Protein AF-A0A953LJI2-F1 (afdb_monomer_lite)

Secondary structure (DSSP, 8-state):
---GGGGGGS-HHHHHHHHHHHHHTHHHHTGGG--EEESSTTTT---TT--EEEEEE-S-HHHHHHHHHHHHTTSTT-EEEEEEETTEEEEEEEEEETTEEEEEEEESS-TTTSHHHHHHHHHHHHHHHH-HHHHHHHHHHHHTT--HHHHHHHHTT--S-HHHHHHHHHTS-HHHHHHHHHHHHHHHHH-HHHHHHTT-S--EEEE-SSEEEEE-SS-SSTT-EEEEESS--SSGGG--HHHHHHHHHHHHHHHHHHHHHH----EEEE---SGGGT--SSS--EEEEE--TT-----SSSS-PPPPPPHHHHHHHHHHHHTT-

Organism: Symbiobacterium thermophilum (NCBI:txid2734)

Structure (mmCIF, N/CA/C/O backbone):
data_AF-A0A953LJI2-F1
#
_entry.id   AF-A0A953LJI2-F1
#
loop_
_atom_site.group_PDB
_atom_site.id
_atom_site.type_symbol
_atom_site.label_atom_id
_atom_site.label_alt_id
_atom_site.label_comp_id
_atom_site.label_asym_id
_atom_site.label_entity_id
_atom_site.label_seq_id
_atom_site.pdbx_PDB_ins_code
_atom_site.Cartn_x
_atom_site.Cartn_y
_atom_site.Cartn_z
_atom_site.occupancy
_atom_site.B_iso_or_equiv
_atom_site.auth_seq_id
_atom_site.auth_comp_id
_atom_site.auth_asym_id
_atom_site.auth_atom_id
_atom_site.pdbx_PDB_model_num
ATOM 1 N N . MET A 1 1 ? 23.017 -10.891 -10.518 1.00 53.75 1 MET A N 1
ATOM 2 C CA . MET A 1 1 ? 22.266 -9.698 -10.969 1.00 53.75 1 MET A CA 1
ATOM 3 C C . MET A 1 1 ? 21.029 -10.226 -11.667 1.00 53.75 1 MET A C 1
ATOM 5 O O . MET A 1 1 ? 21.202 -11.174 -12.414 1.00 53.75 1 MET A O 1
ATOM 9 N N . LEU A 1 2 ? 19.833 -9.711 -11.364 1.00 72.50 2 LEU A N 1
ATOM 10 C CA . LEU A 1 2 ? 18.576 -10.205 -11.945 1.00 72.50 2 LEU A CA 1
ATOM 11 C C . LEU A 1 2 ? 18.616 -9.996 -13.466 1.00 72.50 2 LEU A C 1
ATOM 13 O O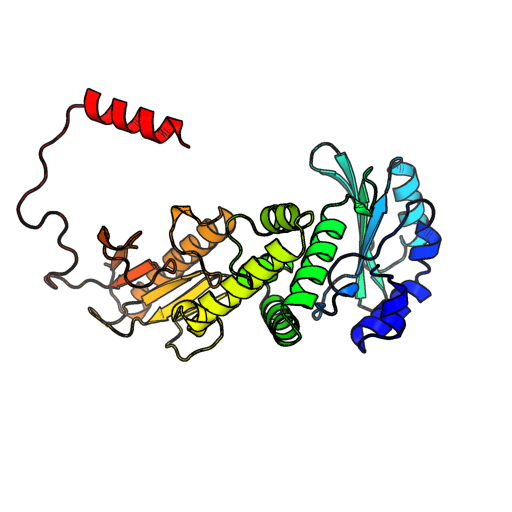 . LEU A 1 2 ? 18.545 -8.857 -13.925 1.00 72.50 2 LEU A O 1
ATOM 17 N N . ASN A 1 3 ? 18.818 -11.071 -14.228 1.00 84.06 3 ASN A N 1
ATOM 18 C CA . ASN A 1 3 ? 18.804 -11.043 -15.685 1.00 84.06 3 ASN A CA 1
ATOM 19 C C . ASN A 1 3 ? 17.427 -11.524 -16.153 1.00 84.06 3 ASN A C 1
ATOM 21 O O . ASN A 1 3 ? 16.916 -12.528 -15.664 1.00 84.06 3 ASN A O 1
ATOM 25 N N . TRP A 1 4 ? 16.816 -10.835 -17.118 1.00 92.94 4 TRP A N 1
ATOM 26 C CA . TRP A 1 4 ? 15.536 -11.266 -17.688 1.00 92.94 4 TRP A CA 1
ATOM 27 C C . TRP A 1 4 ? 15.634 -12.661 -18.333 1.00 92.94 4 TRP A C 1
ATOM 29 O O . TRP A 1 4 ? 14.631 -13.364 -18.435 1.00 92.94 4 TRP A O 1
ATOM 39 N N . GLU A 1 5 ? 16.835 -13.095 -18.728 1.00 93.94 5 GLU A N 1
ATOM 40 C CA . GLU A 1 5 ? 17.067 -14.454 -19.216 1.00 93.94 5 GLU A CA 1
ATOM 41 C C . GLU A 1 5 ? 16.858 -15.525 -18.142 1.00 93.94 5 GLU A C 1
ATOM 43 O O . GLU A 1 5 ? 16.484 -16.644 -18.491 1.00 93.94 5 GLU A O 1
ATOM 48 N N . ASP A 1 6 ? 17.020 -15.200 -16.854 1.00 93.31 6 ASP A N 1
ATOM 49 C CA . ASP A 1 6 ? 16.838 -16.149 -15.747 1.00 93.31 6 ASP A CA 1
ATOM 50 C C . ASP A 1 6 ? 15.392 -16.679 -15.695 1.00 93.31 6 ASP A C 1
ATOM 52 O O . ASP A 1 6 ? 15.147 -17.819 -15.285 1.00 93.31 6 ASP A O 1
ATOM 56 N N . LEU A 1 7 ? 14.426 -15.907 -16.213 1.00 95.31 7 LEU A N 1
ATOM 57 C CA . LEU A 1 7 ? 13.013 -16.289 -16.294 1.00 95.31 7 LEU A CA 1
ATOM 58 C C . LEU A 1 7 ? 12.792 -17.583 -17.093 1.00 95.31 7 LEU A C 1
ATOM 60 O O . LEU A 1 7 ? 11.823 -18.300 -16.832 1.00 95.31 7 LEU A O 1
ATOM 64 N N . ARG A 1 8 ? 13.694 -17.942 -18.020 1.00 96.00 8 ARG A N 1
ATOM 65 C CA . ARG A 1 8 ? 13.611 -19.196 -18.796 1.00 96.00 8 ARG A CA 1
ATOM 66 C C . ARG A 1 8 ? 13.674 -20.452 -17.916 1.00 96.00 8 ARG A C 1
ATOM 68 O O . ARG A 1 8 ? 13.221 -21.518 -18.332 1.00 96.00 8 ARG A O 1
ATOM 75 N N . HIS A 1 9 ? 14.253 -20.329 -16.722 1.00 94.75 9 HIS A N 1
ATOM 76 C CA . HIS A 1 9 ? 14.409 -21.403 -15.742 1.00 94.75 9 HIS A CA 1
ATOM 77 C C . HIS A 1 9 ? 13.455 -21.253 -14.546 1.00 94.75 9 HIS A C 1
ATOM 79 O O . HIS A 1 9 ? 13.450 -22.105 -13.662 1.00 94.75 9 HIS A O 1
ATOM 85 N N . GLY A 1 10 ? 12.644 -20.191 -14.531 1.00 92.88 10 GLY A N 1
ATOM 86 C CA . GLY A 1 10 ? 11.730 -19.856 -13.447 1.00 92.88 10 GLY A CA 1
ATOM 87 C C . GLY A 1 10 ? 10.414 -20.636 -13.462 1.00 92.88 10 GLY A C 1
ATOM 88 O O . GLY A 1 10 ? 10.283 -21.691 -14.091 1.00 92.88 10 GLY A O 1
ATOM 89 N N . THR A 1 11 ? 9.409 -20.099 -12.771 1.00 93.50 11 THR A N 1
ATOM 90 C CA . THR A 1 11 ? 8.040 -20.633 -12.717 1.00 93.50 11 THR A CA 1
ATOM 91 C C . THR A 1 11 ? 7.369 -20.659 -14.095 1.00 93.50 11 THR A C 1
ATOM 93 O O . THR A 1 11 ? 7.864 -20.093 -15.070 1.00 93.50 11 THR A O 1
ATOM 96 N N . ALA A 1 12 ? 6.217 -21.328 -14.217 1.00 94.50 12 ALA A N 1
ATOM 97 C CA . ALA A 1 12 ? 5.476 -21.362 -15.483 1.00 94.50 12 ALA A CA 1
ATOM 98 C C . ALA A 1 12 ? 5.131 -19.948 -15.993 1.00 94.50 12 ALA A C 1
ATOM 100 O O . ALA A 1 12 ? 5.245 -19.688 -17.189 1.00 94.50 12 ALA A O 1
ATOM 101 N N . ALA A 1 13 ? 4.785 -19.032 -15.082 1.00 93.00 13 ALA A N 1
ATOM 102 C CA . ALA A 1 13 ? 4.519 -17.638 -15.414 1.00 93.00 13 ALA A CA 1
ATOM 103 C C . ALA A 1 13 ? 5.784 -16.902 -15.882 1.00 93.00 13 ALA A C 1
ATOM 105 O O . ALA A 1 13 ? 5.742 -16.205 -16.892 1.00 93.00 13 ALA A O 1
ATOM 106 N N . GLN A 1 14 ? 6.924 -17.110 -15.214 1.00 95.69 14 GLN A N 1
ATOM 107 C CA . GLN A 1 14 ? 8.205 -16.535 -15.637 1.00 95.69 14 GLN A CA 1
ATOM 108 C C . GLN A 1 14 ? 8.637 -17.052 -17.016 1.00 95.69 14 GLN A C 1
ATOM 110 O O . GLN A 1 14 ? 9.019 -16.262 -17.874 1.00 95.69 14 GLN A O 1
ATOM 115 N N . ARG A 1 15 ? 8.495 -18.354 -17.294 1.00 96.44 15 ARG A N 1
ATOM 116 C CA . ARG A 1 15 ? 8.808 -18.909 -18.623 1.00 96.44 15 ARG A CA 1
ATOM 117 C C . ARG A 1 15 ? 7.888 -18.366 -19.718 1.00 96.44 15 ARG A C 1
ATOM 119 O O . ARG A 1 15 ? 8.349 -18.140 -20.834 1.00 96.44 15 ARG A O 1
ATOM 126 N N . ALA A 1 16 ? 6.613 -18.130 -19.406 1.00 94.75 16 ALA A N 1
ATOM 127 C CA . ALA A 1 16 ? 5.683 -17.482 -20.329 1.00 94.75 16 ALA A CA 1
ATOM 128 C C . ALA A 1 16 ? 6.078 -16.019 -20.600 1.00 94.75 16 ALA A C 1
ATOM 130 O O . ALA A 1 16 ? 6.116 -15.604 -21.756 1.00 94.75 16 ALA A O 1
ATOM 131 N N . ALA A 1 17 ? 6.454 -15.267 -19.562 1.00 95.88 17 ALA A N 1
ATOM 132 C CA . ALA A 1 17 ? 7.002 -13.917 -19.696 1.00 95.88 17 ALA A CA 1
ATOM 133 C C . ALA A 1 17 ? 8.285 -13.891 -20.544 1.00 95.88 17 ALA A C 1
ATOM 135 O O . ALA A 1 17 ? 8.410 -13.070 -21.449 1.00 95.88 17 ALA A O 1
ATOM 136 N N . TYR A 1 18 ? 9.207 -14.831 -20.319 1.00 97.19 18 TYR A N 1
ATOM 137 C CA . TYR A 1 18 ? 10.414 -14.980 -21.134 1.00 97.19 18 TYR A CA 1
ATOM 138 C C . TYR A 1 18 ? 10.081 -15.213 -22.615 1.00 97.19 18 TYR A C 1
ATOM 140 O O . TYR A 1 18 ? 10.675 -14.578 -23.486 1.00 97.19 18 TYR A O 1
ATOM 148 N N . ALA A 1 19 ? 9.108 -16.082 -22.912 1.00 97.00 19 ALA A N 1
ATOM 149 C CA . ALA A 1 19 ? 8.659 -16.320 -24.282 1.00 97.00 19 ALA A CA 1
ATOM 150 C C . ALA A 1 19 ? 8.088 -15.047 -24.929 1.00 97.00 19 ALA A C 1
ATOM 152 O O . ALA A 1 19 ? 8.452 -14.737 -26.059 1.00 97.00 19 ALA A O 1
ATOM 153 N N . VAL A 1 20 ? 7.276 -14.271 -24.199 1.00 97.00 20 VAL A N 1
ATOM 154 C CA . VAL A 1 20 ? 6.757 -12.970 -24.660 1.00 97.00 20 VAL A CA 1
ATOM 155 C C . VAL A 1 20 ? 7.895 -12.003 -24.995 1.00 97.00 20 VAL A C 1
ATOM 157 O O . VAL A 1 20 ? 7.909 -11.438 -26.086 1.00 97.00 20 VAL A O 1
ATOM 160 N N . LEU A 1 21 ? 8.884 -11.853 -24.106 1.00 97.75 21 LEU A N 1
ATOM 161 C CA . LEU A 1 21 ? 10.037 -10.972 -24.332 1.00 97.75 21 LEU A CA 1
ATOM 162 C C . LEU A 1 21 ? 10.859 -11.397 -25.559 1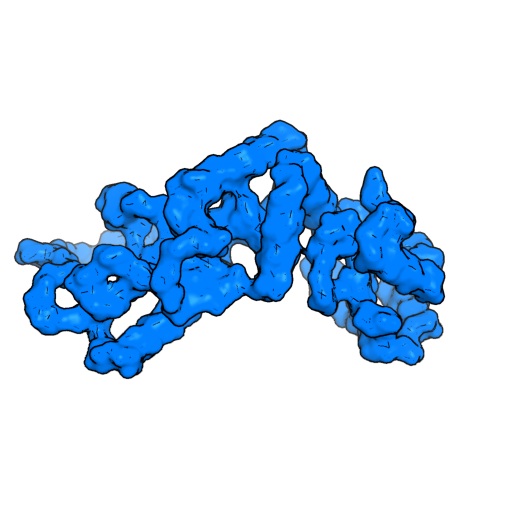.00 97.75 21 LEU A C 1
ATOM 164 O O . LEU A 1 21 ? 11.293 -10.542 -26.333 1.00 97.75 21 LEU A O 1
ATOM 168 N N . LYS A 1 22 ? 11.054 -12.709 -25.759 1.00 97.56 22 LYS A N 1
ATOM 169 C CA . LYS A 1 22 ? 11.769 -13.259 -26.921 1.00 97.56 22 LYS A CA 1
ATOM 170 C C . LYS A 1 22 ? 11.015 -13.066 -28.228 1.00 97.56 22 LYS A C 1
ATOM 172 O O . LYS A 1 22 ? 11.640 -12.691 -29.212 1.00 97.56 22 LYS A O 1
ATOM 177 N N . GLU A 1 23 ? 9.715 -13.332 -28.248 1.00 97.38 23 GLU A N 1
ATOM 178 C CA . GLU A 1 23 ? 8.888 -13.166 -29.446 1.00 97.38 23 GLU A CA 1
ATOM 179 C C . GLU A 1 23 ? 8.784 -11.703 -29.876 1.00 97.38 23 GLU A C 1
ATOM 181 O O . GLU A 1 23 ? 8.833 -11.418 -31.068 1.00 97.38 23 GLU A O 1
ATOM 186 N N . LEU A 1 24 ? 8.685 -10.781 -28.914 1.00 97.56 24 LEU A N 1
ATOM 187 C CA . LEU A 1 24 ? 8.689 -9.346 -29.192 1.00 97.56 24 LEU A CA 1
ATOM 188 C C . LEU A 1 24 ? 10.057 -8.832 -29.659 1.00 97.56 24 LEU A C 1
ATOM 190 O O . LEU A 1 24 ? 10.126 -7.745 -30.223 1.00 97.56 24 LEU A O 1
ATOM 194 N N . GLY A 1 25 ? 11.151 -9.554 -29.379 1.00 97.62 25 GLY A N 1
ATOM 195 C CA . GLY A 1 25 ? 12.513 -9.070 -29.629 1.00 97.62 25 GLY A CA 1
ATOM 196 C C . GLY A 1 25 ? 12.811 -7.745 -28.917 1.00 97.62 25 GLY A C 1
ATOM 197 O O . GLY A 1 25 ? 13.628 -6.949 -29.386 1.00 97.62 25 GLY A O 1
ATOM 198 N N . ILE A 1 26 ? 12.114 -7.470 -27.808 1.00 97.94 26 ILE A N 1
ATOM 199 C CA . ILE A 1 26 ? 12.051 -6.122 -27.235 1.00 97.94 26 ILE A CA 1
ATOM 200 C C . ILE A 1 26 ? 13.341 -5.705 -26.545 1.00 97.94 26 ILE A C 1
ATOM 202 O O . ILE A 1 26 ? 13.777 -4.567 -26.697 1.00 97.94 26 ILE A O 1
ATOM 206 N N . MET A 1 27 ? 13.997 -6.640 -25.859 1.00 97.62 27 MET A N 1
ATOM 207 C CA . MET A 1 27 ? 15.278 -6.376 -25.203 1.00 97.62 27 MET A CA 1
ATOM 208 C C . MET A 1 27 ? 16.387 -6.081 -26.225 1.00 97.62 27 MET A C 1
ATOM 210 O O . MET A 1 27 ? 17.259 -5.263 -25.949 1.00 97.62 27 MET A O 1
ATOM 214 N N . ASP A 1 28 ? 16.315 -6.684 -27.417 1.00 97.69 28 ASP A N 1
ATOM 215 C CA . ASP A 1 28 ? 17.273 -6.454 -28.505 1.00 97.69 28 ASP A CA 1
ATOM 216 C C . ASP A 1 28 ? 16.978 -5.125 -29.218 1.00 97.69 28 ASP A C 1
ATOM 218 O O . ASP A 1 28 ? 17.866 -4.290 -29.383 1.00 97.69 28 ASP A O 1
ATOM 222 N N . THR A 1 29 ? 15.709 -4.886 -29.571 1.00 98.06 29 THR A N 1
ATOM 223 C CA . THR A 1 29 ? 15.251 -3.640 -30.213 1.00 98.06 29 THR A CA 1
ATOM 224 C C . THR A 1 29 ? 15.585 -2.410 -29.373 1.00 98.06 29 THR A C 1
ATOM 226 O O . THR A 1 29 ? 16.028 -1.389 -29.897 1.00 98.06 29 THR A O 1
ATOM 229 N N . LEU A 1 30 ? 15.372 -2.499 -28.058 1.00 98.25 30 LEU A N 1
ATOM 230 C CA . LEU A 1 30 ? 15.621 -1.397 -27.135 1.00 98.25 30 LEU A CA 1
ATOM 231 C C . LEU A 1 30 ? 17.069 -1.351 -26.637 1.00 98.25 30 LEU A C 1
ATOM 233 O O . LEU A 1 30 ? 17.388 -0.458 -25.861 1.00 98.25 30 LEU A O 1
ATOM 237 N N . GLY A 1 31 ? 17.953 -2.241 -27.101 1.00 97.75 31 GLY A N 1
ATOM 238 C CA . GLY A 1 31 ? 19.359 -2.337 -26.690 1.00 97.75 31 GLY A CA 1
ATOM 239 C C . GLY A 1 31 ? 20.122 -1.002 -26.598 1.00 97.75 31 GLY A C 1
ATOM 240 O O . GLY A 1 31 ? 20.802 -0.793 -25.590 1.00 97.75 31 GLY A O 1
ATOM 241 N N . PRO A 1 32 ? 19.978 -0.060 -27.559 1.00 98.06 32 PRO A N 1
ATOM 242 C CA . PRO A 1 32 ? 20.600 1.270 -27.483 1.00 98.06 32 PRO A CA 1
ATOM 243 C C . PRO A 1 32 ? 20.186 2.125 -26.273 1.00 98.06 32 PRO A C 1
ATOM 245 O O . PRO A 1 32 ? 20.840 3.121 -25.986 1.00 98.06 32 PRO A O 1
ATOM 248 N N . TYR A 1 33 ? 19.110 1.748 -25.580 1.00 98.06 33 TYR A N 1
ATOM 249 C CA . TYR A 1 33 ? 18.544 2.427 -24.413 1.00 98.06 33 TYR A CA 1
ATOM 250 C C . TYR A 1 33 ? 18.733 1.622 -23.113 1.00 98.06 33 TYR A C 1
ATOM 252 O O . TYR A 1 33 ? 18.056 1.878 -22.119 1.00 98.06 33 TYR A O 1
ATOM 260 N N . HIS A 1 34 ? 19.635 0.633 -23.114 1.00 97.00 34 HIS A N 1
ATOM 261 C CA . HIS A 1 34 ? 20.017 -0.169 -21.943 1.00 97.00 34 HIS A CA 1
ATOM 262 C C . HIS A 1 34 ? 18.830 -0.778 -21.166 1.00 97.00 34 HIS A C 1
ATOM 264 O O . HIS A 1 34 ? 18.714 -0.553 -19.957 1.00 97.00 34 HIS A O 1
ATOM 270 N N . PRO A 1 35 ? 17.949 -1.551 -21.830 1.00 97.69 35 PRO A N 1
ATOM 271 C CA . PRO A 1 35 ? 16.681 -1.969 -21.260 1.00 97.69 35 PRO A CA 1
ATOM 272 C C . PRO A 1 35 ? 16.891 -2.944 -20.101 1.00 97.69 35 PRO A C 1
ATOM 274 O O . PRO A 1 35 ? 17.726 -3.851 -20.170 1.00 97.69 35 PRO A O 1
ATOM 277 N N . VAL A 1 36 ? 16.092 -2.799 -19.048 1.00 97.12 36 VAL A N 1
ATOM 278 C CA . VAL A 1 36 ? 16.059 -3.729 -17.914 1.00 97.12 36 VAL A CA 1
ATOM 279 C C . VAL A 1 36 ? 14.619 -4.137 -17.644 1.00 97.12 36 VAL A C 1
ATOM 281 O O . VAL A 1 36 ? 13.742 -3.283 -17.546 1.00 97.12 36 VAL A O 1
ATOM 284 N N . LEU A 1 37 ? 14.384 -5.443 -17.499 1.00 96.88 37 LEU A N 1
ATOM 285 C CA . LEU A 1 37 ? 13.118 -5.952 -16.980 1.00 96.88 37 LEU A CA 1
ATOM 286 C C . LEU A 1 37 ? 13.080 -5.697 -15.468 1.00 96.88 37 LEU A C 1
ATOM 288 O O . LEU A 1 37 ? 13.854 -6.295 -14.717 1.00 96.88 37 LEU A O 1
ATOM 292 N N . ALA A 1 38 ? 12.205 -4.792 -15.050 1.00 94.88 38 ALA A N 1
ATOM 293 C CA . ALA A 1 38 ? 11.949 -4.446 -13.664 1.00 94.88 38 ALA A CA 1
ATOM 294 C C . ALA A 1 38 ? 10.654 -5.114 -13.162 1.00 94.88 38 ALA A C 1
ATOM 296 O O . ALA A 1 38 ? 10.051 -5.960 -13.828 1.00 94.88 38 ALA A O 1
ATOM 297 N N . GLY A 1 39 ? 10.244 -4.746 -11.950 1.00 91.94 39 GLY A N 1
ATOM 298 C CA . GLY A 1 39 ? 8.957 -5.140 -11.404 1.00 91.94 39 GLY A CA 1
ATOM 299 C C . GLY A 1 39 ? 8.917 -6.595 -10.948 1.00 91.94 39 GLY A C 1
ATOM 300 O O . GLY A 1 39 ? 9.795 -7.100 -10.250 1.00 91.94 39 GLY A O 1
ATOM 301 N N . THR A 1 40 ? 7.817 -7.267 -11.265 1.00 93.50 40 THR A N 1
ATOM 302 C CA . THR A 1 40 ? 7.321 -8.349 -10.398 1.00 93.50 40 THR A CA 1
ATOM 303 C C . THR A 1 40 ? 7.660 -9.743 -10.904 1.00 93.50 40 THR A C 1
ATOM 305 O O . THR A 1 40 ? 7.823 -10.664 -10.103 1.00 93.50 40 THR A O 1
ATOM 308 N N . PHE A 1 41 ? 7.829 -9.899 -12.217 1.00 95.06 41 PHE A N 1
ATOM 309 C CA . PHE A 1 41 ? 8.239 -11.158 -12.835 1.00 95.06 41 PHE A CA 1
ATOM 310 C C . PHE A 1 41 ? 9.650 -11.606 -12.422 1.00 95.06 41 PHE A C 1
ATOM 312 O O . PHE A 1 41 ? 9.798 -12.785 -12.085 1.00 95.06 41 PHE A O 1
ATOM 319 N N . PRO A 1 42 ? 10.678 -10.731 -12.366 1.00 95.38 42 PRO A N 1
ATOM 320 C CA . PRO A 1 42 ? 12.003 -11.123 -11.875 1.00 95.38 42 PRO A CA 1
ATOM 321 C C . PRO A 1 42 ? 11.993 -11.669 -10.443 1.00 95.38 42 PRO A C 1
ATOM 323 O O . PRO A 1 42 ? 12.804 -12.527 -10.106 1.00 95.38 42 PRO A O 1
ATOM 326 N N . LEU A 1 43 ? 11.055 -11.206 -9.612 1.00 94.25 43 LEU A N 1
ATOM 327 C CA . LEU A 1 43 ? 10.936 -11.600 -8.206 1.00 94.25 43 LEU A CA 1
ATOM 328 C C . LEU A 1 43 ? 9.974 -12.773 -7.974 1.00 94.25 43 LEU A C 1
ATOM 330 O O . LEU A 1 43 ? 9.749 -13.153 -6.826 1.00 94.25 43 LEU A O 1
ATOM 334 N N . ASP A 1 44 ? 9.377 -13.322 -9.039 1.00 93.81 44 ASP A N 1
ATOM 335 C CA . ASP A 1 44 ? 8.277 -14.291 -8.954 1.00 93.81 44 ASP A CA 1
ATOM 336 C C . ASP A 1 44 ? 7.155 -13.765 -8.039 1.00 93.81 44 ASP A C 1
ATOM 338 O O . ASP A 1 44 ? 6.656 -14.477 -7.179 1.00 93.81 44 ASP A O 1
ATOM 342 N N . LEU A 1 45 ? 6.795 -12.483 -8.156 1.00 94.88 45 LEU A N 1
ATOM 343 C CA . LEU A 1 45 ? 5.714 -11.828 -7.401 1.00 94.88 45 LEU A CA 1
ATOM 344 C C . LEU A 1 45 ? 4.556 -11.381 -8.302 1.00 94.88 45 LEU A C 1
ATOM 346 O O . LEU A 1 45 ? 3.706 -10.588 -7.881 1.00 94.88 45 LEU A O 1
ATOM 350 N N . ASN A 1 46 ? 4.544 -11.820 -9.556 1.00 94.19 46 ASN A N 1
ATOM 351 C CA . ASN A 1 46 ? 3.488 -11.497 -10.501 1.00 94.19 46 ASN A CA 1
ATOM 352 C C . ASN A 1 46 ? 2.163 -12.166 -10.091 1.00 94.19 46 ASN A C 1
ATOM 354 O O . ASN A 1 46 ? 2.127 -13.269 -9.546 1.00 94.19 46 ASN A O 1
ATOM 358 N N . VAL A 1 47 ? 1.062 -11.485 -10.381 1.00 93.50 47 VAL A N 1
ATOM 359 C CA . VAL A 1 47 ? -0.315 -11.969 -10.213 1.00 93.50 47 VAL A CA 1
ATOM 360 C C . VAL A 1 47 ? -1.042 -11.842 -11.558 1.00 93.50 47 VAL A C 1
ATOM 362 O O . VAL A 1 47 ? -0.509 -11.202 -12.469 1.00 93.50 47 VAL A O 1
ATOM 365 N N . PRO A 1 48 ? -2.222 -12.458 -11.758 1.00 91.06 48 PRO A N 1
ATOM 366 C CA . PRO A 1 48 ? -2.974 -12.267 -12.994 1.00 91.06 48 PRO A CA 1
ATOM 367 C C . PRO A 1 48 ? -3.176 -10.777 -13.301 1.00 91.06 48 PRO A C 1
ATOM 369 O O . PRO A 1 48 ? -3.632 -10.021 -12.446 1.00 91.06 48 PRO A O 1
ATOM 372 N N . GLY A 1 49 ? -2.804 -10.364 -14.513 1.00 89.44 49 GLY A N 1
ATOM 373 C CA . GLY A 1 49 ? -2.843 -8.963 -14.940 1.00 89.44 49 GLY A CA 1
ATOM 374 C C . GLY A 1 49 ? -1.587 -8.139 -14.630 1.00 89.44 49 GLY A C 1
ATOM 375 O O . GLY A 1 49 ? -1.575 -6.966 -14.980 1.00 89.44 49 GLY A O 1
ATOM 376 N N . SER A 1 50 ? -0.543 -8.711 -14.012 1.00 94.38 50 SER A N 1
ATOM 377 C CA . SER A 1 50 ? 0.765 -8.045 -13.917 1.00 94.38 50 SER A CA 1
ATOM 378 C C . SER A 1 50 ? 1.376 -7.811 -15.300 1.00 94.38 50 SER A C 1
ATOM 380 O O . SER A 1 50 ? 1.344 -8.688 -16.165 1.00 94.38 50 SER A O 1
ATOM 382 N N . ASP A 1 51 ? 1.947 -6.630 -15.457 1.00 95.62 51 ASP A N 1
ATOM 383 C CA . ASP A 1 51 ? 2.695 -6.136 -16.600 1.00 95.62 51 ASP A CA 1
ATOM 384 C C . ASP A 1 51 ? 4.152 -6.608 -16.603 1.00 95.62 51 ASP A C 1
ATOM 386 O O . ASP A 1 51 ? 4.750 -6.934 -15.573 1.00 95.62 51 ASP A O 1
ATOM 390 N N . LEU A 1 52 ? 4.719 -6.675 -17.808 1.00 97.00 52 LEU A N 1
ATOM 391 C CA . LEU A 1 52 ? 6.161 -6.711 -18.009 1.00 97.00 52 LEU A CA 1
ATOM 392 C C . LEU A 1 52 ? 6.681 -5.275 -18.040 1.00 97.00 52 LEU A C 1
ATOM 394 O O . LEU A 1 52 ? 6.533 -4.594 -19.054 1.00 97.00 52 LEU A O 1
ATOM 398 N N . ASP A 1 53 ? 7.294 -4.850 -16.938 1.00 96.94 53 ASP A N 1
ATOM 399 C CA . ASP A 1 53 ? 7.894 -3.525 -16.792 1.00 96.94 53 ASP A CA 1
ATOM 400 C C . ASP A 1 53 ? 9.295 -3.490 -17.406 1.00 96.94 53 ASP A C 1
ATOM 402 O O . ASP A 1 53 ? 10.227 -4.116 -16.897 1.00 96.94 53 ASP A O 1
ATOM 406 N N . ILE A 1 54 ? 9.480 -2.739 -18.487 1.00 98.00 54 ILE A N 1
ATOM 407 C CA . ILE A 1 54 ? 10.782 -2.551 -19.130 1.00 98.00 54 ILE A CA 1
ATOM 408 C C . ILE A 1 54 ? 11.197 -1.094 -18.973 1.00 98.00 54 ILE A C 1
ATOM 410 O O . ILE A 1 54 ? 10.608 -0.194 -19.566 1.00 98.00 54 ILE A O 1
ATOM 414 N N . ILE A 1 55 ? 12.252 -0.855 -18.204 1.00 97.94 55 ILE A N 1
ATOM 415 C CA . ILE A 1 55 ? 12.820 0.482 -18.015 1.00 97.94 55 ILE A CA 1
ATOM 416 C C . ILE A 1 55 ? 13.983 0.712 -18.979 1.00 97.94 55 ILE A C 1
ATOM 418 O O . ILE A 1 55 ? 14.759 -0.203 -19.250 1.00 97.94 55 ILE A O 1
ATOM 422 N N . CYS A 1 56 ? 14.107 1.933 -19.490 1.00 98.25 56 CYS A N 1
ATOM 423 C CA . CYS A 1 56 ? 15.102 2.343 -20.477 1.00 98.25 56 CYS A CA 1
ATOM 424 C C . CYS A 1 56 ? 15.727 3.696 -20.102 1.00 98.25 56 CYS A C 1
ATOM 426 O O . CYS A 1 56 ? 15.035 4.603 -19.630 1.00 98.25 56 CYS A O 1
ATOM 428 N N . GLU A 1 57 ? 17.019 3.853 -20.381 1.00 98.31 57 GLU A N 1
ATOM 429 C CA . GLU A 1 57 ? 17.732 5.129 -20.309 1.00 98.31 57 GLU A CA 1
ATOM 430 C C . GLU A 1 57 ? 17.536 5.894 -21.628 1.00 98.31 57 GLU A C 1
ATOM 432 O O . GLU A 1 57 ? 17.968 5.457 -22.695 1.00 98.31 57 GLU A O 1
ATOM 437 N N . VAL A 1 58 ? 16.850 7.037 -21.572 1.00 98.12 58 VAL A N 1
ATOM 438 C CA . VAL A 1 58 ? 16.373 7.775 -22.748 1.00 98.12 58 VAL A CA 1
ATOM 439 C C . VAL A 1 58 ? 16.694 9.262 -22.638 1.00 98.12 58 VAL A C 1
ATOM 441 O O . VAL A 1 58 ? 16.023 10.005 -21.924 1.00 98.12 58 VAL A O 1
ATOM 444 N N . HIS A 1 59 ? 17.673 9.709 -23.427 1.00 96.88 59 HIS A N 1
ATOM 445 C CA . HIS A 1 59 ? 18.052 11.126 -23.548 1.00 96.88 59 HIS A CA 1
ATOM 446 C C . HIS A 1 59 ? 17.379 11.832 -24.738 1.00 96.88 59 HIS A C 1
ATOM 448 O O . HIS A 1 59 ? 17.122 13.032 -24.674 1.00 96.88 59 HIS A O 1
ATOM 454 N N . ASP A 1 60 ? 17.023 11.092 -25.798 1.00 97.25 60 ASP A N 1
ATOM 455 C CA . ASP A 1 60 ? 16.226 11.590 -26.932 1.00 97.25 60 ASP A CA 1
ATOM 456 C C . ASP A 1 60 ? 14.843 10.926 -26.960 1.00 97.25 60 ASP A C 1
ATOM 458 O O . ASP A 1 60 ? 14.636 9.825 -27.480 1.00 97.25 60 ASP A O 1
ATOM 462 N N . ILE A 1 61 ? 13.872 11.650 -26.407 1.00 96.12 61 ILE A N 1
ATOM 463 C CA . ILE A 1 61 ? 12.473 11.233 -26.304 1.00 96.12 61 ILE A CA 1
ATOM 464 C C . ILE A 1 61 ? 11.832 11.024 -27.678 1.00 96.12 61 ILE A C 1
ATOM 466 O O . ILE A 1 61 ? 11.031 10.107 -27.846 1.00 96.12 61 ILE A O 1
ATOM 470 N N . GLN A 1 62 ? 12.152 11.859 -28.668 1.00 96.56 62 GLN A N 1
ATOM 471 C CA . GLN A 1 62 ? 11.501 11.780 -29.977 1.00 96.56 62 GLN A CA 1
ATOM 472 C C . GLN A 1 62 ? 12.026 10.594 -30.778 1.00 96.56 62 GLN A C 1
ATOM 474 O O . GLN A 1 62 ? 11.237 9.894 -31.414 1.00 96.56 62 GLN A O 1
ATOM 479 N N . ALA A 1 63 ? 13.333 10.329 -30.715 1.00 97.56 63 ALA A N 1
ATOM 480 C CA . ALA A 1 63 ? 13.907 9.120 -31.293 1.00 97.56 63 ALA A CA 1
ATOM 481 C C . ALA A 1 63 ? 13.314 7.861 -30.651 1.00 97.56 63 ALA A C 1
ATOM 483 O O . ALA A 1 63 ? 12.843 6.982 -31.369 1.00 97.56 63 ALA A O 1
ATOM 484 N N . PHE A 1 64 ? 13.242 7.814 -29.318 1.00 98.38 64 PHE A N 1
ATOM 485 C CA . PHE A 1 64 ? 12.686 6.668 -28.599 1.00 98.38 64 PHE A CA 1
ATOM 486 C C . PHE A 1 64 ? 11.210 6.414 -28.935 1.00 98.38 64 PHE A C 1
ATOM 488 O O . PHE A 1 64 ? 10.812 5.283 -29.210 1.00 98.38 64 PHE A O 1
ATOM 495 N N . ARG A 1 65 ? 10.388 7.471 -29.001 1.00 98.25 65 ARG A N 1
ATOM 496 C CA . ARG A 1 65 ? 8.978 7.364 -29.413 1.00 98.25 65 ARG A CA 1
ATOM 497 C C . ARG A 1 65 ? 8.816 6.808 -30.823 1.00 98.25 65 ARG A C 1
ATOM 499 O O . ARG A 1 65 ? 7.903 6.013 -31.038 1.00 98.25 65 ARG A O 1
ATOM 506 N N . ARG A 1 66 ? 9.662 7.230 -31.771 1.00 98.12 66 ARG A N 1
ATOM 507 C CA . ARG A 1 66 ? 9.644 6.694 -33.141 1.00 98.12 66 ARG A CA 1
ATOM 508 C C . ARG A 1 66 ? 9.941 5.201 -33.134 1.00 98.12 66 ARG A C 1
ATOM 510 O O . ARG A 1 66 ? 9.118 4.447 -33.626 1.00 98.12 66 ARG A O 1
ATOM 517 N N . VAL A 1 67 ? 11.008 4.770 -32.454 1.00 98.38 67 VAL A N 1
ATOM 518 C CA . VAL A 1 67 ? 11.345 3.339 -32.313 1.00 98.38 67 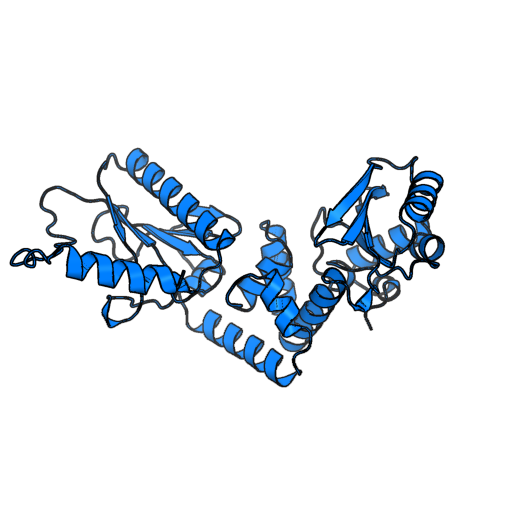VAL A CA 1
ATOM 519 C C . VAL A 1 67 ? 10.159 2.533 -31.773 1.00 98.38 67 VAL A C 1
ATOM 521 O O . VAL A 1 67 ? 9.791 1.515 -32.357 1.00 98.38 67 VAL A O 1
ATOM 524 N N . LEU A 1 68 ? 9.519 3.005 -30.698 1.00 98.50 68 LEU A N 1
ATOM 525 C CA . LEU A 1 68 ? 8.361 2.329 -30.106 1.00 98.50 68 LEU A CA 1
ATOM 526 C C . LEU A 1 68 ? 7.155 2.277 -31.055 1.00 98.50 68 LEU A C 1
ATOM 528 O O . LEU A 1 68 ? 6.508 1.239 -31.159 1.00 98.50 68 LEU A O 1
ATOM 532 N N . THR A 1 69 ? 6.857 3.381 -31.741 1.00 98.44 69 THR A N 1
ATOM 533 C CA . THR A 1 69 ? 5.700 3.491 -32.645 1.00 98.44 69 THR A CA 1
ATOM 534 C C . THR A 1 69 ? 5.897 2.658 -33.905 1.00 98.44 69 THR A C 1
ATOM 536 O O . THR A 1 69 ? 5.006 1.903 -34.281 1.00 98.44 69 THR A O 1
ATOM 539 N N . ASP A 1 70 ? 7.071 2.745 -34.522 1.00 98.31 70 ASP A N 1
ATOM 540 C CA . ASP A 1 70 ? 7.376 2.041 -35.765 1.00 98.31 70 ASP A CA 1
ATOM 541 C C . A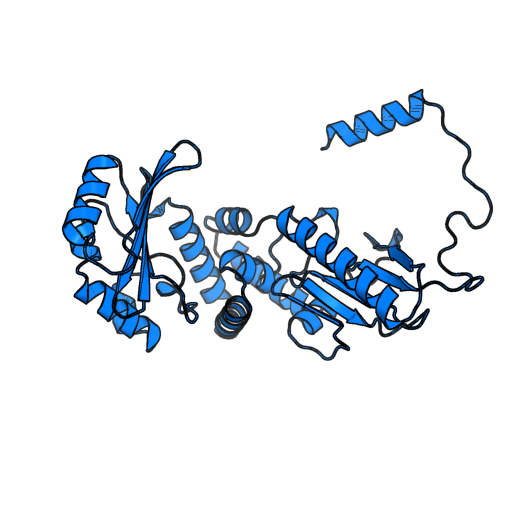SP A 1 70 ? 7.433 0.523 -35.535 1.00 98.31 70 ASP A C 1
ATOM 543 O O . ASP A 1 70 ? 6.981 -0.250 -36.378 1.00 98.31 70 ASP A O 1
ATOM 547 N N . THR A 1 71 ? 7.931 0.089 -34.370 1.00 98.19 71 THR A N 1
ATOM 548 C CA . THR A 1 71 ? 8.072 -1.342 -34.053 1.00 98.19 71 THR A CA 1
ATOM 549 C C . THR A 1 71 ? 6.787 -1.948 -33.486 1.00 98.19 71 THR A C 1
ATOM 551 O O . THR A 1 71 ? 6.361 -3.012 -33.930 1.00 98.19 71 THR A O 1
ATOM 554 N N . TYR A 1 72 ? 6.143 -1.287 -32.518 1.00 98.38 72 TYR A N 1
ATOM 555 C CA . TYR A 1 72 ? 5.047 -1.870 -31.726 1.00 98.38 72 TYR A CA 1
ATOM 556 C C . TYR A 1 72 ? 3.692 -1.190 -31.943 1.00 98.38 72 TYR A C 1
ATOM 558 O O . TYR A 1 72 ? 2.693 -1.649 -31.396 1.00 98.38 72 TYR A O 1
ATOM 566 N N . GLY A 1 73 ? 3.617 -0.136 -32.763 1.00 97.88 73 GLY A N 1
ATOM 567 C CA . GLY A 1 73 ? 2.409 0.679 -32.948 1.00 97.88 73 GLY A CA 1
ATOM 568 C C . GLY A 1 73 ? 1.187 -0.065 -33.487 1.00 97.88 73 GLY A C 1
ATOM 569 O O . GLY A 1 73 ? 0.060 0.398 -33.341 1.00 97.88 73 GLY A O 1
ATOM 570 N N . HIS A 1 74 ? 1.402 -1.228 -34.100 1.00 97.69 74 HIS A N 1
ATOM 571 C CA . HIS A 1 74 ? 0.350 -2.092 -34.629 1.00 97.69 74 HIS A CA 1
ATOM 572 C C . HIS A 1 74 ? -0.212 -3.077 -33.588 1.00 97.69 74 HIS A C 1
ATOM 574 O O . HIS A 1 74 ? -1.174 -3.789 -33.882 1.00 97.69 74 HIS A O 1
ATOM 580 N N . LEU A 1 75 ? 0.392 -3.165 -32.397 1.00 98.25 75 LEU A N 1
ATOM 581 C CA . LEU A 1 75 ? -0.010 -4.122 -31.371 1.00 98.25 75 LEU A CA 1
ATOM 582 C C . LEU A 1 75 ? -1.279 -3.670 -30.625 1.00 98.25 75 LEU A C 1
ATOM 584 O O . LEU A 1 75 ? -1.515 -2.472 -30.447 1.00 98.25 75 LEU A O 1
ATOM 588 N N . PRO A 1 76 ? -2.111 -4.616 -30.149 1.00 98.00 76 PRO A N 1
ATOM 589 C CA . PRO A 1 76 ? -3.312 -4.292 -29.390 1.00 98.00 76 PRO A CA 1
ATOM 590 C C . PRO A 1 76 ? -3.013 -3.452 -28.147 1.00 98.00 76 PRO A C 1
ATOM 592 O O . PRO A 1 76 ? -2.087 -3.745 -27.391 1.00 98.00 76 PRO A O 1
ATOM 595 N N . GLY A 1 77 ? -3.834 -2.427 -27.916 1.00 97.25 77 GLY A N 1
ATOM 596 C CA . GLY A 1 77 ? -3.692 -1.542 -26.759 1.00 97.25 77 GLY A CA 1
ATOM 597 C C . GLY A 1 77 ? -2.472 -0.623 -26.816 1.00 97.25 77 GLY A C 1
ATOM 598 O O . GLY A 1 77 ? -2.140 -0.047 -25.785 1.00 97.25 77 GLY A O 1
ATOM 599 N N . PHE A 1 78 ? -1.811 -0.496 -27.976 1.00 98.56 78 PHE A N 1
ATOM 600 C CA . PHE A 1 78 ? -0.669 0.395 -28.125 1.00 98.56 78 PHE A CA 1
ATOM 601 C C . PHE A 1 78 ? -1.030 1.845 -27.803 1.00 98.56 78 PHE A C 1
ATOM 603 O O . PHE A 1 78 ? -1.905 2.450 -28.426 1.00 98.56 78 PHE A O 1
ATOM 610 N N . GLU A 1 79 ? -0.296 2.422 -26.862 1.00 98.44 79 GLU A N 1
ATOM 611 C CA . GLU A 1 79 ? -0.391 3.822 -26.504 1.00 98.44 79 GLU A CA 1
ATOM 612 C C . GLU A 1 79 ? 0.961 4.344 -26.020 1.00 98.44 79 GLU A C 1
ATOM 614 O O . GLU A 1 79 ? 1.536 3.806 -25.079 1.00 98.44 79 GLU A O 1
ATOM 619 N N . VAL A 1 80 ? 1.442 5.442 -26.611 1.00 98.12 80 VAL A N 1
ATOM 620 C CA . VAL A 1 80 ? 2.715 6.071 -26.232 1.00 98.12 80 VAL A CA 1
ATOM 621 C C . VAL A 1 80 ? 2.529 7.532 -25.823 1.00 98.12 80 VAL A C 1
ATOM 623 O O . VAL A 1 80 ? 2.270 8.431 -26.633 1.00 98.12 80 VAL A O 1
ATOM 626 N N . ARG A 1 81 ? 2.724 7.805 -24.534 1.00 97.44 81 ARG A N 1
ATOM 627 C CA . ARG A 1 81 ? 2.560 9.128 -23.921 1.00 97.44 81 ARG A CA 1
ATOM 628 C C . ARG A 1 81 ? 3.905 9.712 -23.515 1.00 97.44 81 ARG A C 1
ATOM 630 O O . ARG A 1 81 ? 4.855 8.990 -23.226 1.00 97.44 81 ARG A O 1
ATOM 637 N N . SER A 1 82 ? 3.966 11.038 -23.484 1.00 95.75 82 SER A N 1
ATOM 638 C CA . SER A 1 82 ? 5.116 11.773 -22.966 1.00 95.75 82 SER A CA 1
ATOM 639 C C . SER A 1 82 ? 4.663 12.806 -21.955 1.00 95.75 82 SER A C 1
ATOM 641 O O . SER A 1 82 ? 3.617 13.428 -22.125 1.00 95.75 82 SER A O 1
ATOM 643 N N . ALA A 1 83 ? 5.445 12.958 -20.896 1.00 94.44 83 ALA A N 1
ATOM 644 C CA . ALA A 1 83 ? 5.168 13.872 -19.800 1.00 94.44 83 ALA A CA 1
ATOM 645 C C . ALA A 1 83 ? 6.479 14.310 -19.141 1.00 94.44 83 ALA A C 1
ATOM 647 O O . ALA A 1 83 ? 7.542 13.759 -19.427 1.00 94.44 83 ALA A O 1
ATOM 648 N N . THR A 1 84 ? 6.389 15.258 -18.216 1.00 94.81 84 THR A N 1
ATOM 649 C CA . THR A 1 84 ? 7.481 15.585 -17.297 1.00 94.81 84 THR A CA 1
ATOM 650 C C . THR A 1 84 ? 7.138 15.010 -15.927 1.00 94.81 84 THR A C 1
ATOM 652 O O . THR A 1 84 ? 6.074 15.314 -15.390 1.00 94.81 84 THR A O 1
ATOM 655 N N . ARG A 1 85 ? 8.016 14.178 -15.357 1.00 91.44 85 ARG A N 1
ATOM 656 C CA . ARG A 1 85 ? 7.869 13.617 -14.003 1.00 91.44 85 ARG A CA 1
ATOM 657 C C . ARG A 1 85 ? 9.117 13.951 -13.196 1.00 91.44 85 ARG A C 1
ATOM 659 O O . ARG A 1 85 ? 10.220 13.701 -13.667 1.00 91.44 85 ARG A O 1
ATOM 666 N N . ASN A 1 86 ? 8.949 14.547 -12.015 1.00 87.25 86 ASN A N 1
ATOM 667 C CA . ASN A 1 86 ? 10.054 15.011 -11.161 1.00 87.25 86 ASN A CA 1
ATOM 668 C C . ASN A 1 86 ? 11.066 15.905 -11.907 1.00 87.25 86 ASN A C 1
ATOM 670 O O . ASN A 1 86 ? 12.272 15.788 -11.729 1.00 87.25 86 ASN A O 1
ATOM 674 N N . GLY A 1 87 ? 10.568 16.767 -12.800 1.00 92.44 87 GLY A N 1
ATOM 675 C CA . GLY A 1 87 ? 11.401 17.644 -13.632 1.00 92.44 87 GLY A CA 1
ATOM 676 C C . GLY A 1 87 ? 12.088 16.959 -14.820 1.00 92.44 87 GLY A C 1
ATOM 677 O O . GLY A 1 87 ? 12.720 17.648 -15.615 1.00 92.44 87 GLY A O 1
ATOM 678 N N . LEU A 1 88 ? 11.935 15.642 -14.990 1.00 94.81 88 LEU A N 1
ATOM 679 C CA . LEU A 1 88 ? 12.581 14.878 -16.055 1.00 94.81 88 LEU A CA 1
ATOM 680 C C . LEU A 1 88 ? 11.605 14.519 -17.185 1.00 94.81 88 LEU A C 1
ATOM 682 O O . LEU A 1 88 ? 10.465 14.109 -16.920 1.00 94.81 88 LEU A O 1
ATOM 686 N N . PRO A 1 89 ? 12.031 14.624 -18.457 1.00 96.50 89 PRO A N 1
ATOM 687 C CA . PRO A 1 89 ? 11.236 14.159 -19.581 1.00 96.50 89 PRO A CA 1
ATOM 688 C C . PRO A 1 89 ? 11.050 12.641 -19.503 1.00 96.50 89 PRO A C 1
ATOM 690 O O . PRO A 1 89 ? 11.984 11.895 -19.229 1.00 96.50 89 PRO A O 1
ATOM 693 N N . THR A 1 90 ? 9.820 12.190 -19.717 1.00 97.12 90 THR A N 1
ATOM 694 C CA . THR A 1 90 ? 9.400 10.802 -19.512 1.00 97.12 90 THR A CA 1
ATOM 695 C C . THR A 1 90 ? 8.586 10.312 -20.700 1.00 97.12 90 THR A C 1
ATOM 697 O O . THR A 1 90 ? 7.704 11.027 -21.183 1.00 97.12 90 THR A O 1
ATOM 700 N N . VAL A 1 91 ? 8.833 9.078 -21.138 1.00 97.94 91 VAL A N 1
ATOM 701 C CA . VAL A 1 91 ? 7.982 8.330 -22.076 1.00 97.94 91 VAL A CA 1
ATOM 702 C C . VAL A 1 91 ? 7.413 7.119 -21.362 1.00 97.94 91 VAL A C 1
ATOM 704 O O . VAL A 1 91 ? 8.144 6.409 -20.680 1.00 97.94 91 VAL A O 1
ATOM 707 N N . VAL A 1 92 ? 6.120 6.875 -21.555 1.00 98.06 92 VAL A N 1
ATOM 708 C CA . VAL A 1 92 ? 5.474 5.625 -21.153 1.00 98.06 92 VAL A CA 1
ATOM 709 C C . VAL A 1 92 ? 4.762 5.059 -22.369 1.00 98.06 92 VAL A C 1
ATOM 711 O O . VAL A 1 92 ? 3.964 5.760 -22.996 1.00 98.06 92 VAL A O 1
ATOM 714 N N . CYS A 1 93 ? 5.075 3.818 -22.711 1.00 98.44 93 CYS A N 1
ATOM 715 C CA . CYS A 1 93 ? 4.439 3.074 -23.784 1.00 98.44 93 CYS A CA 1
ATOM 716 C C . CYS A 1 93 ? 3.778 1.829 -23.211 1.00 98.44 93 CYS A C 1
ATOM 718 O O . CYS A 1 93 ? 4.422 1.078 -22.491 1.00 98.44 93 CYS A O 1
ATOM 720 N N . ASN A 1 94 ? 2.513 1.619 -23.539 1.00 98.44 94 ASN A N 1
ATOM 721 C CA . ASN A 1 94 ? 1.750 0.450 -23.133 1.00 98.44 94 ASN A CA 1
ATOM 722 C C . ASN A 1 94 ? 1.288 -0.289 -24.376 1.00 98.44 94 ASN A C 1
ATOM 724 O O . ASN A 1 94 ? 0.933 0.352 -25.358 1.00 98.44 94 ASN A O 1
ATOM 728 N N . PHE A 1 95 ? 1.275 -1.614 -24.334 1.00 98.31 95 PHE A N 1
ATOM 729 C CA . PHE A 1 95 ? 0.604 -2.464 -25.317 1.00 98.31 95 PHE A CA 1
ATOM 730 C C . PHE A 1 95 ? 0.384 -3.854 -24.714 1.00 98.31 95 PHE A C 1
ATOM 732 O O . PHE A 1 95 ? 0.762 -4.132 -23.577 1.00 98.31 95 PHE A O 1
ATOM 739 N N . THR A 1 96 ? -0.270 -4.746 -25.450 1.00 97.56 96 THR A N 1
ATOM 740 C CA . THR A 1 96 ? -0.501 -6.130 -25.025 1.00 97.56 96 THR A CA 1
ATOM 741 C C . THR A 1 96 ? 0.015 -7.107 -26.073 1.00 97.56 96 THR A C 1
ATOM 743 O O . THR A 1 96 ? -0.248 -6.951 -27.265 1.00 97.56 96 THR A O 1
ATOM 746 N N . TRP A 1 97 ? 0.691 -8.167 -25.624 1.00 96.62 97 TRP A N 1
ATOM 747 C CA . TRP A 1 97 ? 1.107 -9.284 -26.473 1.00 96.62 97 TRP A CA 1
ATOM 748 C C . TRP A 1 97 ? 0.711 -10.618 -25.844 1.00 96.62 97 TRP A C 1
ATOM 750 O O . TRP A 1 97 ? 1.002 -10.873 -24.680 1.00 96.62 97 TRP A O 1
ATOM 760 N N . ARG A 1 98 ? -0.003 -11.468 -26.598 1.00 92.81 98 ARG A N 1
ATOM 761 C CA . ARG A 1 98 ? -0.568 -12.747 -26.108 1.00 92.81 98 ARG A CA 1
ATOM 762 C C . ARG A 1 98 ? -1.346 -12.634 -24.784 1.00 92.81 98 ARG A C 1
ATOM 764 O O . ARG A 1 98 ? -1.323 -13.544 -23.962 1.00 92.81 98 ARG A O 1
ATOM 771 N N . GLY A 1 99 ? -2.039 -11.513 -24.581 1.00 90.44 99 GLY A N 1
ATOM 772 C CA . GLY A 1 99 ? -2.795 -11.242 -23.353 1.00 90.44 99 GLY A CA 1
ATOM 773 C C . GLY A 1 99 ? -1.944 -10.808 -22.153 1.00 90.44 99 GLY A C 1
ATOM 774 O O . GLY A 1 99 ? -2.504 -10.602 -21.082 1.00 90.44 99 GLY A O 1
ATOM 775 N N . VAL A 1 100 ? -0.627 -10.646 -22.317 1.00 94.81 100 VAL A N 1
ATOM 776 C CA . VAL A 1 100 ? 0.275 -10.098 -21.297 1.00 94.81 100 VAL A CA 1
ATOM 777 C C . VAL A 1 100 ? 0.458 -8.596 -21.545 1.00 94.81 100 VAL A C 1
ATOM 779 O O . VAL A 1 100 ? 0.888 -8.223 -22.643 1.00 94.81 100 VAL A O 1
ATOM 782 N N . PRO A 1 101 ? 0.123 -7.727 -20.574 1.00 97.19 101 PRO A N 1
ATOM 783 C CA . PRO A 1 101 ? 0.421 -6.301 -20.658 1.00 97.19 101 PRO A CA 1
ATOM 784 C C . PRO A 1 101 ? 1.934 -6.053 -20.631 1.00 97.19 101 PRO A C 1
ATOM 786 O O . PRO A 1 101 ? 2.666 -6.713 -19.893 1.00 97.19 101 PRO A O 1
ATOM 789 N N . VAL A 1 102 ? 2.402 -5.097 -21.426 1.00 98.19 102 VAL A N 1
ATOM 790 C CA . VAL A 1 102 ? 3.799 -4.651 -21.455 1.00 98.19 102 VAL A CA 1
ATOM 791 C C . VAL A 1 102 ? 3.818 -3.140 -21.269 1.00 98.19 102 VAL A C 1
ATOM 793 O O . VAL A 1 102 ? 3.167 -2.429 -22.037 1.00 98.19 102 VAL A O 1
ATOM 796 N N . GLU A 1 103 ? 4.578 -2.668 -20.280 1.00 98.38 103 GLU A N 1
ATOM 797 C CA . GLU A 1 103 ? 4.864 -1.249 -20.073 1.00 98.38 103 GLU A CA 1
ATOM 798 C C . GLU A 1 103 ? 6.349 -0.994 -20.358 1.00 98.38 103 GLU A C 1
ATOM 800 O O . GLU A 1 103 ? 7.236 -1.651 -19.816 1.00 98.38 103 GLU A O 1
ATOM 805 N N . VAL A 1 104 ? 6.633 -0.023 -21.223 1.00 98.44 104 VAL A N 1
ATOM 806 C CA . VAL A 1 104 ? 7.985 0.463 -21.494 1.00 98.44 104 VAL A CA 1
ATOM 807 C C . VAL A 1 104 ? 8.107 1.890 -20.984 1.00 98.44 104 VAL A C 1
ATOM 809 O O . VAL A 1 104 ? 7.439 2.804 -21.476 1.00 98.44 104 VAL A O 1
ATOM 812 N N . PHE A 1 105 ? 8.995 2.084 -20.017 1.00 98.06 105 PHE A N 1
ATOM 813 C CA . PHE A 1 105 ? 9.244 3.353 -19.352 1.00 98.06 105 PHE A CA 1
ATOM 814 C C . PHE A 1 105 ? 10.621 3.902 -19.730 1.00 98.06 105 PHE A C 1
ATOM 816 O O . PHE A 1 105 ? 11.630 3.218 -19.588 1.00 98.06 105 PHE A O 1
ATOM 823 N N . GLY A 1 106 ? 10.680 5.153 -20.186 1.00 97.88 106 GLY A N 1
ATOM 824 C CA . GLY A 1 106 ? 11.922 5.816 -20.585 1.00 97.88 106 GLY A CA 1
ATOM 825 C C . GLY A 1 106 ? 12.131 7.157 -19.887 1.00 97.88 106 GLY A C 1
ATOM 826 O O . GLY A 1 106 ? 11.240 8.009 -19.923 1.00 97.88 106 GLY A O 1
ATOM 827 N N . GLN A 1 107 ? 13.315 7.360 -19.307 1.00 97.69 107 GLN A N 1
ATOM 828 C CA . GLN A 1 107 ? 13.769 8.623 -18.702 1.00 97.69 107 GLN A CA 1
ATOM 829 C C . GLN A 1 107 ? 15.283 8.811 -18.887 1.00 97.69 107 GLN A C 1
ATOM 831 O O . GLN A 1 107 ? 15.985 7.813 -19.039 1.00 97.69 107 GLN A O 1
ATOM 836 N N . PRO A 1 108 ? 15.821 10.045 -18.814 1.00 97.31 108 PRO A N 1
ATOM 837 C CA . PRO A 1 108 ? 17.260 10.317 -18.915 1.00 97.31 108 PRO A CA 1
ATOM 838 C C . PRO A 1 108 ? 17.995 9.973 -17.607 1.00 97.31 108 PRO A C 1
ATOM 840 O O . PRO A 1 108 ? 18.678 10.805 -17.014 1.00 97.31 108 PRO A O 1
ATOM 843 N N . VAL A 1 109 ? 17.797 8.751 -17.117 1.00 96.44 109 VAL A N 1
ATOM 844 C CA . VAL A 1 109 ? 18.373 8.209 -15.886 1.00 96.44 109 VAL A CA 1
ATOM 845 C C . VAL A 1 109 ? 18.924 6.824 -16.217 1.00 96.44 109 VAL A C 1
ATOM 847 O O . VAL A 1 109 ? 18.192 6.033 -16.822 1.00 96.44 109 VAL A O 1
ATOM 850 N N . PRO A 1 110 ? 20.167 6.496 -15.820 1.00 97.19 110 PRO A N 1
ATOM 851 C CA . PRO A 1 110 ? 20.683 5.142 -15.954 1.00 97.19 110 PRO A CA 1
ATOM 852 C C . PRO A 1 110 ? 19.716 4.125 -15.352 1.00 97.19 110 PRO A C 1
ATOM 854 O O . PRO A 1 110 ? 19.207 4.315 -14.246 1.00 97.19 110 PRO A O 1
ATOM 857 N N . THR A 1 111 ? 19.454 3.019 -16.050 1.00 95.19 111 THR A N 1
ATOM 858 C CA . THR A 1 111 ? 18.392 2.082 -15.636 1.00 95.19 111 THR A CA 1
ATOM 859 C C . THR A 1 111 ? 18.600 1.516 -14.231 1.00 95.19 111 THR A C 1
ATOM 861 O O . THR A 1 111 ? 17.627 1.320 -13.504 1.00 95.19 111 THR A O 1
ATOM 864 N N . ARG A 1 112 ? 19.855 1.353 -13.794 1.00 92.31 112 ARG A N 1
ATOM 865 C CA . ARG A 1 112 ? 20.205 0.917 -12.428 1.00 92.31 112 ARG A CA 1
ATOM 866 C C . ARG A 1 112 ? 19.952 1.959 -11.337 1.00 92.31 112 ARG A C 1
ATOM 868 O O . ARG A 1 112 ? 19.771 1.577 -10.185 1.00 92.31 112 ARG A O 1
ATOM 875 N N . ASP A 1 113 ? 19.902 3.234 -11.698 1.00 94.44 113 ASP A N 1
ATOM 876 C CA . ASP A 1 113 ? 19.659 4.336 -10.763 1.00 94.44 113 ASP A CA 1
ATOM 877 C C . ASP A 1 113 ? 18.171 4.717 -10.711 1.00 94.44 113 ASP A C 1
ATOM 879 O O . ASP A 1 113 ? 17.743 5.464 -9.829 1.00 94.44 113 ASP A O 1
ATOM 883 N N . SER A 1 114 ? 17.361 4.175 -11.627 1.00 93.62 114 SER A N 1
ATOM 884 C CA . SER A 1 114 ? 15.914 4.378 -11.642 1.00 93.62 114 SER A CA 1
ATOM 885 C C . SER A 1 114 ? 15.246 3.844 -10.370 1.00 93.62 114 SER A C 1
ATOM 887 O O . SER A 1 114 ? 15.625 2.798 -9.832 1.00 93.62 114 SER A O 1
ATOM 889 N N . SER A 1 115 ? 14.191 4.525 -9.912 1.00 93.50 115 SER A N 1
ATOM 890 C CA . SER A 1 115 ? 13.437 4.091 -8.731 1.00 93.50 115 SER A CA 1
ATOM 891 C C . SER A 1 115 ? 12.876 2.677 -8.892 1.00 93.50 115 SER A C 1
ATOM 893 O O . SER A 1 115 ? 13.015 1.881 -7.974 1.00 93.50 115 SER A O 1
ATOM 895 N N . ALA A 1 116 ? 12.348 2.326 -10.071 1.00 93.81 116 ALA A N 1
ATOM 896 C CA . ALA A 1 116 ? 11.791 0.997 -10.336 1.00 93.81 116 ALA A CA 1
ATOM 897 C C . ALA A 1 116 ? 12.832 -0.127 -10.180 1.00 93.81 116 ALA A C 1
ATOM 899 O O . ALA A 1 116 ? 12.547 -1.164 -9.578 1.00 93.81 116 ALA A O 1
ATOM 900 N N . PHE A 1 117 ? 14.063 0.077 -10.670 1.00 95.44 117 PHE A N 1
ATOM 901 C CA . PHE A 1 117 ? 15.133 -0.897 -10.452 1.00 95.44 117 PHE A CA 1
ATOM 902 C C . PHE A 1 117 ? 15.554 -0.956 -8.985 1.00 95.44 117 PHE A C 1
ATOM 904 O O . PHE A 1 117 ? 15.729 -2.046 -8.443 1.00 95.44 117 PHE A O 1
ATOM 911 N N . ARG A 1 118 ? 15.711 0.201 -8.331 1.00 96.31 118 ARG A N 1
ATOM 912 C CA . ARG A 1 118 ? 16.135 0.278 -6.926 1.00 96.31 118 ARG A CA 1
ATOM 913 C C . ARG A 1 118 ? 15.108 -0.358 -5.984 1.00 96.31 118 ARG A C 1
ATOM 915 O O . ARG A 1 118 ? 15.512 -1.090 -5.081 1.00 96.31 118 ARG A O 1
ATOM 922 N N . HIS A 1 119 ? 13.811 -0.163 -6.238 1.00 96.88 119 HIS A N 1
ATOM 923 C CA . HIS A 1 119 ? 12.711 -0.869 -5.571 1.00 96.88 119 HIS A CA 1
ATOM 924 C C . HIS A 1 119 ? 12.831 -2.378 -5.762 1.00 96.88 119 HIS A C 1
ATOM 926 O O . HIS A 1 119 ? 13.014 -3.100 -4.785 1.00 96.88 119 HIS A O 1
ATOM 932 N N . MET A 1 120 ? 12.862 -2.859 -7.006 1.00 96.31 120 MET A N 1
ATOM 933 C CA . MET A 1 120 ? 12.993 -4.294 -7.283 1.00 96.31 120 MET A CA 1
ATOM 934 C C . MET A 1 120 ? 14.248 -4.904 -6.629 1.00 96.31 120 MET A C 1
ATOM 936 O O . MET A 1 120 ? 14.215 -6.019 -6.104 1.00 96.31 120 MET A O 1
ATOM 940 N N . ALA A 1 121 ? 15.371 -4.182 -6.634 1.00 95.62 121 ALA A N 1
ATOM 941 C CA . ALA A 1 121 ? 16.621 -4.645 -6.048 1.00 95.62 121 ALA A CA 1
ATOM 942 C C . ALA A 1 121 ? 16.524 -4.797 -4.521 1.00 95.62 121 ALA A C 1
ATOM 944 O O . ALA A 1 121 ? 16.962 -5.817 -3.982 1.00 95.62 121 ALA A O 1
ATOM 945 N N . VAL A 1 122 ? 15.946 -3.823 -3.809 1.00 97.38 122 VAL A N 1
ATOM 946 C CA . VAL A 1 122 ? 15.762 -3.934 -2.353 1.00 97.38 122 VAL A CA 1
ATOM 947 C C . VAL A 1 122 ? 14.729 -4.997 -1.989 1.00 97.38 122 VAL A C 1
ATOM 949 O O . VAL A 1 122 ? 14.932 -5.747 -1.035 1.00 97.38 122 VAL A O 1
ATOM 952 N N . GLU A 1 123 ? 13.669 -5.124 -2.781 1.00 97.44 123 GLU A N 1
ATOM 953 C CA . GLU A 1 123 ? 12.639 -6.147 -2.625 1.00 97.44 123 GLU A CA 1
ATOM 954 C C . GLU A 1 123 ? 13.236 -7.553 -2.744 1.00 97.44 123 GLU A C 1
ATOM 956 O O . GLU A 1 123 ? 13.019 -8.396 -1.870 1.00 97.44 123 GLU A O 1
ATOM 961 N N . ALA A 1 124 ? 14.081 -7.788 -3.754 1.00 96.06 124 ALA A N 1
ATOM 962 C CA . ALA A 1 124 ? 14.817 -9.041 -3.913 1.00 96.06 124 ALA A CA 1
ATOM 963 C C . ALA A 1 124 ? 15.685 -9.365 -2.688 1.00 96.06 124 ALA A C 1
ATOM 965 O O . ALA A 1 124 ? 15.704 -10.501 -2.208 1.00 96.06 124 ALA A O 1
ATOM 966 N N . ARG A 1 125 ? 16.396 -8.359 -2.157 1.00 96.88 125 ARG A N 1
ATOM 967 C CA . ARG A 1 125 ? 17.253 -8.512 -0.970 1.00 96.88 125 ARG A CA 1
ATOM 968 C C . ARG A 1 125 ? 16.431 -8.851 0.274 1.00 96.88 125 ARG A C 1
ATOM 970 O O . ARG A 1 125 ? 16.809 -9.748 1.023 1.00 96.88 125 ARG A O 1
ATOM 977 N N . LEU A 1 126 ? 15.299 -8.177 0.480 1.00 97.81 126 LEU A N 1
ATOM 978 C CA . LEU A 1 126 ? 14.388 -8.457 1.591 1.00 97.81 126 LEU A CA 1
ATOM 979 C C . LEU A 1 126 ? 13.792 -9.866 1.495 1.00 97.81 126 LEU A C 1
ATOM 981 O O . LEU A 1 126 ? 13.761 -10.576 2.499 1.00 97.81 126 LEU A O 1
ATOM 985 N N . LEU A 1 127 ? 13.374 -10.302 0.303 1.00 96.62 127 LEU A N 1
ATOM 986 C CA . LEU A 1 127 ? 12.876 -11.663 0.072 1.00 96.62 127 LEU A CA 1
ATOM 987 C C . LEU A 1 127 ? 13.933 -12.726 0.385 1.00 96.62 127 LEU A C 1
ATOM 989 O O . LEU A 1 127 ? 13.635 -13.691 1.091 1.00 96.62 127 LEU A O 1
ATOM 993 N N . ALA A 1 128 ? 15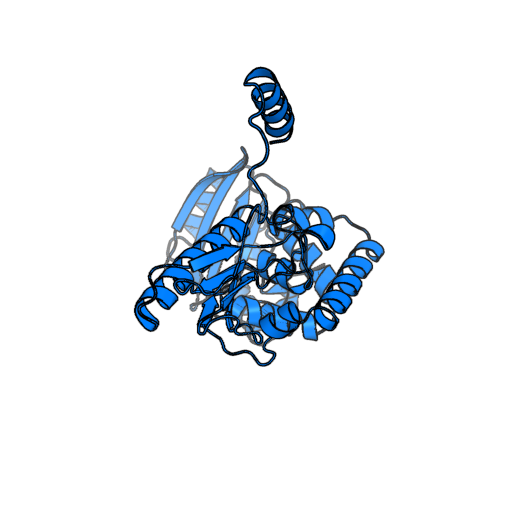.169 -12.530 -0.084 1.00 95.31 128 ALA A N 1
ATOM 994 C CA . ALA A 1 128 ? 16.269 -13.462 0.153 1.00 95.31 128 ALA A CA 1
ATOM 995 C C . ALA A 1 128 ? 16.544 -13.671 1.654 1.00 95.31 128 ALA A C 1
ATOM 997 O O . ALA A 1 128 ? 16.798 -14.792 2.088 1.00 95.31 128 ALA A O 1
ATOM 998 N N . LEU A 1 129 ? 16.436 -12.608 2.457 1.00 96.50 129 LEU A N 1
ATOM 999 C CA . LEU A 1 129 ? 16.609 -12.664 3.913 1.00 96.50 129 LEU A CA 1
ATOM 1000 C C . LEU A 1 129 ? 15.371 -13.216 4.647 1.00 96.50 129 LEU A C 1
ATOM 1002 O O . LEU A 1 129 ? 15.480 -13.837 5.709 1.00 96.50 129 LEU A O 1
ATOM 1006 N N . ALA A 1 130 ? 14.173 -12.971 4.113 1.00 94.50 130 ALA A N 1
ATOM 1007 C CA . ALA A 1 130 ? 12.914 -13.312 4.766 1.00 94.50 130 ALA A CA 1
ATOM 1008 C C . ALA A 1 130 ? 12.449 -14.758 4.527 1.00 94.50 130 ALA A C 1
ATOM 1010 O O . ALA A 1 130 ? 11.690 -15.271 5.356 1.00 94.50 130 ALA A O 1
ATOM 1011 N N . GLY A 1 131 ? 12.929 -15.418 3.471 1.00 88.50 131 GLY A N 1
ATOM 1012 C CA . GLY A 1 131 ? 12.587 -16.801 3.125 1.00 88.50 131 GLY A CA 1
ATOM 1013 C C . GLY A 1 131 ? 11.285 -16.942 2.323 1.00 88.50 131 GLY A C 1
ATOM 1014 O O . GLY A 1 131 ? 10.627 -15.960 1.982 1.00 88.50 131 GLY A O 1
ATOM 1015 N N . THR A 1 132 ? 10.905 -18.186 2.015 1.00 81.62 132 THR A N 1
ATOM 1016 C CA . THR A 1 132 ? 9.811 -18.519 1.078 1.00 81.62 132 THR A CA 1
ATOM 1017 C C . THR A 1 132 ? 8.431 -18.047 1.524 1.00 81.62 132 THR A C 1
ATOM 1019 O O . THR A 1 132 ? 7.625 -17.642 0.686 1.00 81.62 132 THR A O 1
ATOM 1022 N N . ASP A 1 133 ? 8.170 -18.037 2.831 1.00 88.94 133 ASP A N 1
ATOM 1023 C CA . ASP A 1 133 ? 6.872 -17.626 3.381 1.00 88.94 133 ASP A CA 1
ATOM 1024 C C . ASP A 1 133 ? 6.575 -16.151 3.080 1.00 88.94 133 ASP A C 1
ATOM 1026 O O . ASP A 1 133 ? 5.425 -15.773 2.855 1.00 88.94 133 ASP A O 1
ATOM 1030 N N . ALA A 1 134 ? 7.621 -15.319 2.990 1.00 94.69 134 ALA A N 1
ATOM 1031 C CA . ALA A 1 134 ? 7.480 -13.913 2.634 1.00 94.69 134 ALA A CA 1
ATOM 1032 C C . ALA A 1 134 ? 6.977 -13.730 1.201 1.00 94.69 134 ALA A C 1
ATOM 1034 O O . ALA A 1 134 ? 6.061 -12.946 0.969 1.00 94.69 134 ALA A O 1
ATOM 1035 N N . ALA A 1 135 ? 7.539 -14.472 0.244 1.00 94.12 135 ALA A N 1
ATOM 1036 C CA . ALA A 1 135 ? 7.124 -14.377 -1.152 1.00 94.12 135 ALA A CA 1
ATOM 1037 C C . ALA A 1 135 ? 5.663 -14.818 -1.335 1.00 94.12 135 ALA A C 1
ATOM 1039 O O . ALA A 1 135 ? 4.901 -14.156 -2.040 1.00 94.12 135 ALA A O 1
ATOM 1040 N N . ALA A 1 136 ? 5.254 -15.903 -0.667 1.00 93.69 136 ALA A N 1
ATOM 1041 C CA . ALA A 1 136 ? 3.876 -16.386 -0.709 1.00 93.69 136 ALA A CA 1
ATOM 1042 C C . ALA A 1 136 ? 2.887 -15.351 -0.148 1.00 93.69 136 ALA A C 1
ATOM 1044 O O . ALA A 1 136 ? 1.881 -15.050 -0.794 1.00 93.69 136 ALA A O 1
ATOM 1045 N N . GLU A 1 137 ? 3.198 -14.757 1.006 1.00 95.25 137 GLU A N 1
ATOM 1046 C CA . GLU A 1 137 ? 2.328 -13.754 1.619 1.00 95.25 137 GLU A CA 1
ATOM 1047 C C . GLU A 1 137 ? 2.272 -12.462 0.795 1.00 95.25 137 GLU A C 1
ATOM 1049 O O . GLU A 1 137 ? 1.191 -11.932 0.556 1.00 95.25 137 GLU A O 1
ATOM 1054 N N . ILE A 1 138 ? 3.399 -11.983 0.262 1.00 96.69 138 ILE A N 1
ATOM 1055 C CA . ILE A 1 138 ? 3.416 -10.788 -0.594 1.00 96.69 138 ILE A CA 1
ATOM 1056 C C . ILE A 1 138 ? 2.599 -11.017 -1.875 1.00 96.69 138 ILE A C 1
ATOM 1058 O O . ILE A 1 138 ? 1.833 -10.138 -2.270 1.00 96.69 138 ILE A O 1
ATOM 1062 N N . ARG A 1 139 ? 2.663 -12.204 -2.497 1.00 95.12 139 ARG A N 1
ATOM 1063 C CA . ARG A 1 139 ? 1.761 -12.550 -3.615 1.00 95.12 139 ARG A CA 1
ATOM 1064 C C . ARG A 1 139 ? 0.295 -12.520 -3.201 1.00 95.12 139 ARG A C 1
ATOM 1066 O O . ARG A 1 139 ? -0.520 -11.993 -3.955 1.00 95.12 139 ARG A O 1
ATOM 1073 N N . ARG A 1 140 ? -0.048 -13.061 -2.025 1.00 95.12 140 ARG A N 1
ATOM 1074 C CA . ARG A 1 140 ? -1.423 -13.042 -1.498 1.00 95.12 140 ARG A CA 1
ATOM 1075 C C . ARG A 1 140 ? -1.921 -11.608 -1.325 1.00 95.12 140 ARG A C 1
ATOM 1077 O O . ARG A 1 140 ? -3.014 -11.282 -1.780 1.00 95.12 140 ARG A O 1
ATOM 1084 N N . LEU A 1 141 ? -1.100 -10.743 -0.731 1.00 96.38 141 LEU A N 1
ATOM 1085 C CA . LEU A 1 141 ? -1.389 -9.318 -0.558 1.00 96.38 141 LEU A CA 1
ATOM 1086 C C . LEU A 1 141 ? -1.629 -8.618 -1.899 1.00 96.38 141 LEU A C 1
ATOM 1088 O O . LEU A 1 141 ? -2.607 -7.883 -2.052 1.00 96.38 141 LEU A O 1
ATOM 1092 N N . LYS A 1 142 ? -0.786 -8.897 -2.895 1.00 96.06 142 LYS A N 1
ATOM 1093 C CA . LYS A 1 142 ? -0.940 -8.347 -4.244 1.00 96.06 142 LYS A CA 1
ATOM 1094 C C . LYS A 1 142 ? -2.185 -8.850 -4.962 1.00 96.06 142 LYS A C 1
ATOM 1096 O O . LYS A 1 142 ? -2.895 -8.058 -5.573 1.00 96.06 142 LYS A O 1
ATOM 1101 N N . ALA A 1 143 ? -2.492 -10.141 -4.854 1.00 94.81 143 ALA A N 1
ATOM 1102 C CA . ALA A 1 143 ? -3.731 -10.708 -5.385 1.00 94.81 143 ALA A CA 1
ATOM 1103 C C . ALA A 1 143 ? -4.973 -10.089 -4.716 1.00 94.81 143 ALA A C 1
ATOM 1105 O O . ALA A 1 143 ? -6.017 -9.962 -5.348 1.00 94.81 143 ALA A O 1
ATOM 1106 N N . GLY A 1 144 ? -4.837 -9.643 -3.462 1.00 92.88 144 GLY A N 1
ATOM 1107 C CA . GLY A 1 144 ? -5.831 -8.857 -2.735 1.00 92.88 144 GLY A CA 1
ATOM 1108 C C . GLY A 1 144 ? -5.929 -7.386 -3.153 1.00 92.88 144 GLY A C 1
ATOM 1109 O O . GLY A 1 144 ? -6.723 -6.667 -2.558 1.00 92.88 144 GLY A O 1
ATOM 1110 N N . GLY A 1 145 ? -5.157 -6.925 -4.144 1.00 93.75 145 GLY A N 1
ATOM 1111 C CA . GLY A 1 145 ? -5.244 -5.578 -4.719 1.00 93.75 145 GLY A CA 1
ATOM 1112 C C . GLY A 1 145 ? -4.155 -4.594 -4.283 1.00 93.75 145 GLY A C 1
ATOM 1113 O O . GLY A 1 145 ? -4.198 -3.436 -4.701 1.00 93.75 145 GLY A O 1
ATOM 1114 N N . LEU A 1 146 ? -3.180 -5.009 -3.465 1.00 95.44 146 LEU A N 1
ATOM 1115 C CA . LEU A 1 146 ? -2.025 -4.165 -3.135 1.00 95.44 146 LEU A CA 1
ATOM 1116 C C . LEU A 1 146 ? -1.039 -4.078 -4.310 1.00 95.44 146 LEU A C 1
ATOM 1118 O O . LEU A 1 146 ? -0.788 -5.052 -5.022 1.00 95.44 146 LEU A O 1
ATOM 1122 N N . LYS A 1 147 ? -0.421 -2.905 -4.475 1.00 95.50 147 LYS A N 1
ATOM 1123 C CA . LYS A 1 147 ? 0.806 -2.760 -5.275 1.00 95.50 147 LYS A CA 1
ATOM 1124 C C . LYS A 1 147 ? 1.993 -3.397 -4.539 1.00 95.50 147 LYS A C 1
ATOM 1126 O O . LYS A 1 147 ? 1.883 -3.723 -3.356 1.00 95.50 147 LYS A O 1
ATOM 1131 N N . THR A 1 148 ? 3.107 -3.606 -5.239 1.00 96.69 148 THR A N 1
ATOM 1132 C CA . THR A 1 148 ? 4.258 -4.350 -4.703 1.00 96.69 148 THR A CA 1
ATOM 1133 C C . THR A 1 148 ? 4.850 -3.650 -3.478 1.00 96.69 148 THR A C 1
ATOM 1135 O O . THR A 1 148 ? 4.893 -4.246 -2.405 1.00 96.69 148 THR A O 1
ATOM 1138 N N . GLU A 1 149 ? 5.165 -2.365 -3.578 1.00 97.56 149 GLU A N 1
ATOM 1139 C CA . GLU A 1 149 ? 5.814 -1.577 -2.531 1.00 97.56 149 GLU A CA 1
ATOM 1140 C C . GLU A 1 149 ? 4.944 -1.491 -1.261 1.00 97.56 149 GLU A C 1
ATOM 1142 O O . GLU A 1 149 ? 5.434 -1.831 -0.178 1.00 97.56 149 GLU A O 1
ATOM 1147 N N . PRO A 1 150 ? 3.630 -1.169 -1.335 1.00 97.62 150 PRO A N 1
ATOM 1148 C CA . PRO A 1 150 ? 2.731 -1.286 -0.186 1.00 97.62 150 PRO A CA 1
ATOM 1149 C C . PRO A 1 150 ? 2.628 -2.700 0.401 1.00 97.62 150 PRO A C 1
ATOM 1151 O O . PRO A 1 150 ? 2.520 -2.837 1.619 1.00 97.62 150 PRO A O 1
ATOM 1154 N N . ALA A 1 151 ? 2.670 -3.757 -0.421 1.00 97.81 151 ALA A N 1
ATOM 1155 C CA . ALA A 1 151 ? 2.649 -5.134 0.075 1.00 97.81 151 ALA A CA 1
ATOM 1156 C C . ALA A 1 151 ? 3.923 -5.468 0.869 1.00 97.81 151 ALA A C 1
ATOM 1158 O O . ALA A 1 151 ? 3.834 -6.068 1.943 1.00 97.81 151 ALA A O 1
ATOM 1159 N N . PHE A 1 152 ? 5.093 -5.017 0.403 1.00 98.31 152 PHE A N 1
ATOM 1160 C CA . PHE A 1 152 ? 6.342 -5.100 1.164 1.00 98.31 152 PHE A CA 1
ATOM 1161 C C . PHE A 1 152 ? 6.262 -4.292 2.457 1.00 98.31 152 PHE A C 1
ATOM 1163 O O . PHE A 1 152 ? 6.601 -4.812 3.520 1.00 98.31 152 PHE A O 1
ATOM 1170 N N . ALA A 1 153 ? 5.770 -3.054 2.401 1.00 98.00 153 ALA A N 1
ATOM 1171 C CA . ALA A 1 153 ? 5.634 -2.216 3.585 1.00 98.00 153 ALA A CA 1
ATOM 1172 C C . ALA A 1 153 ? 4.689 -2.823 4.628 1.00 98.00 153 ALA A C 1
ATOM 1174 O O . ALA A 1 153 ? 4.981 -2.778 5.822 1.00 98.00 153 ALA A O 1
ATOM 1175 N N . GLN A 1 154 ? 3.591 -3.442 4.193 1.00 98.00 154 GLN A N 1
ATOM 1176 C CA . GLN A 1 154 ? 2.687 -4.170 5.072 1.00 98.00 154 GLN A CA 1
ATOM 1177 C C . GLN A 1 154 ? 3.354 -5.405 5.681 1.00 98.00 154 GLN A C 1
ATOM 1179 O O . GLN A 1 154 ? 3.332 -5.561 6.902 1.00 98.00 154 GLN A O 1
ATOM 1184 N N . TYR A 1 155 ? 3.972 -6.261 4.862 1.00 97.75 155 TYR A N 1
ATOM 1185 C CA . TYR A 1 155 ? 4.597 -7.492 5.345 1.00 97.75 155 TYR A CA 1
ATOM 1186 C C . TYR A 1 155 ? 5.756 -7.206 6.308 1.00 97.75 155 TYR A C 1
ATOM 1188 O O . TYR A 1 155 ? 5.851 -7.826 7.369 1.00 97.75 155 TYR A O 1
ATOM 1196 N N . PHE A 1 156 ? 6.624 -6.251 5.971 1.00 97.94 156 PHE A N 1
ATOM 1197 C CA . PHE A 1 156 ? 7.806 -5.900 6.759 1.00 97.94 156 PHE A CA 1
ATOM 1198 C C . PHE A 1 156 ? 7.557 -4.834 7.836 1.00 97.94 156 PHE A C 1
ATOM 1200 O O . PHE A 1 156 ? 8.507 -4.451 8.517 1.00 97.94 156 PHE A O 1
ATOM 1207 N N . ALA A 1 157 ? 6.310 -4.383 8.021 1.00 97.25 157 ALA A N 1
ATOM 1208 C CA . ALA A 1 157 ? 5.959 -3.301 8.945 1.00 97.25 157 ALA A CA 1
ATOM 1209 C C . ALA A 1 157 ? 6.863 -2.063 8.756 1.00 97.25 157 ALA A C 1
ATOM 1211 O O . ALA A 1 157 ? 7.417 -1.518 9.714 1.00 97.25 157 ALA A O 1
ATOM 1212 N N . LEU A 1 158 ? 7.067 -1.664 7.495 1.00 97.06 158 LEU A N 1
ATOM 1213 C CA . LEU A 1 158 ? 7.899 -0.512 7.159 1.00 97.06 158 LEU A CA 1
ATOM 1214 C C . LEU A 1 158 ? 7.164 0.786 7.530 1.00 97.06 158 LEU A C 1
ATOM 1216 O O . LEU A 1 158 ? 5.984 0.918 7.184 1.00 97.06 158 LEU A O 1
ATOM 1220 N N . PRO A 1 159 ? 7.838 1.731 8.212 1.00 94.31 159 PRO A N 1
ATOM 1221 C CA . PRO A 1 159 ? 7.243 3.011 8.584 1.00 94.31 159 PRO A CA 1
ATOM 1222 C C . PRO A 1 159 ? 7.054 3.916 7.359 1.00 94.31 159 PRO A C 1
ATOM 1224 O O . PRO A 1 159 ? 7.641 3.664 6.313 1.00 94.31 159 PRO A O 1
ATOM 1227 N N . GLY A 1 160 ? 6.272 4.989 7.510 1.00 94.38 160 GLY A N 1
ATOM 1228 C CA . GLY A 1 160 ? 6.191 6.071 6.524 1.00 94.38 160 GLY A CA 1
ATOM 1229 C C . GLY A 1 160 ? 5.655 5.645 5.157 1.00 94.38 160 GLY A C 1
ATOM 1230 O O . GLY A 1 160 ? 4.911 4.667 5.043 1.00 94.38 160 GLY A O 1
ATOM 1231 N N . ASP A 1 161 ? 6.013 6.397 4.117 1.00 96.12 161 ASP A N 1
ATOM 1232 C CA . ASP A 1 161 ? 5.617 6.087 2.744 1.00 96.12 161 ASP A CA 1
ATOM 1233 C C . ASP A 1 161 ? 6.330 4.808 2.242 1.00 96.12 161 ASP A C 1
ATOM 1235 O O . ASP A 1 161 ? 7.556 4.698 2.378 1.00 96.12 161 ASP A O 1
ATOM 1239 N N . PRO A 1 162 ? 5.599 3.822 1.680 1.00 97.19 162 PRO A N 1
ATOM 1240 C CA . PRO A 1 162 ? 6.186 2.579 1.181 1.00 97.19 162 PRO A CA 1
ATOM 1241 C C . PRO A 1 162 ? 7.273 2.764 0.118 1.00 97.19 162 PRO A C 1
ATOM 1243 O O . PRO A 1 162 ? 8.287 2.064 0.160 1.00 97.19 162 PRO A O 1
ATOM 1246 N N . TYR A 1 163 ? 7.076 3.689 -0.823 1.00 96.56 163 TYR A N 1
ATOM 1247 C CA . TYR A 1 163 ? 7.978 3.880 -1.953 1.00 96.56 163 TYR A CA 1
ATOM 1248 C C . TYR A 1 163 ? 9.277 4.537 -1.486 1.00 96.56 163 TYR A C 1
ATOM 1250 O O . TYR A 1 163 ? 10.360 4.019 -1.766 1.00 96.56 163 TYR A O 1
ATOM 1258 N N . GLU A 1 164 ? 9.193 5.616 -0.711 1.00 96.12 164 GLU A N 1
ATOM 1259 C CA . GLU A 1 164 ? 10.377 6.322 -0.199 1.00 96.12 164 GLU A CA 1
ATOM 1260 C C . GLU A 1 164 ? 11.182 5.472 0.792 1.00 96.12 164 GLU A C 1
ATOM 1262 O O . GLU A 1 164 ? 12.420 5.464 0.790 1.00 96.12 164 GLU A O 1
ATOM 1267 N N . THR A 1 165 ? 10.488 4.690 1.622 1.00 96.62 165 THR A N 1
ATOM 1268 C CA . THR A 1 165 ? 11.143 3.838 2.620 1.00 96.62 165 THR A CA 1
ATOM 1269 C C . THR A 1 165 ? 11.933 2.716 1.962 1.00 96.62 165 THR A C 1
ATOM 1271 O O . THR A 1 165 ? 13.072 2.458 2.354 1.00 96.62 165 THR A O 1
ATOM 1274 N N . LEU A 1 166 ? 11.382 2.075 0.928 1.00 97.62 166 LEU A N 1
ATOM 1275 C CA . LEU A 1 166 ? 12.115 1.061 0.170 1.00 97.62 166 LEU A CA 1
ATOM 1276 C C . LEU A 1 166 ? 13.338 1.658 -0.542 1.00 97.62 166 LEU A C 1
ATOM 1278 O O . LEU A 1 166 ? 14.414 1.067 -0.468 1.00 97.62 166 LEU A O 1
ATOM 1282 N N . LEU A 1 167 ? 13.236 2.853 -1.138 1.00 96.44 167 LEU A N 1
ATOM 1283 C CA . LEU A 1 167 ? 14.404 3.528 -1.731 1.00 96.44 167 LEU A CA 1
ATOM 1284 C C . LEU A 1 167 ? 15.483 3.829 -0.692 1.00 96.44 167 LEU A C 1
ATOM 1286 O O . LEU A 1 167 ? 16.664 3.603 -0.948 1.00 96.44 167 LEU A O 1
ATOM 1290 N N . THR A 1 168 ? 15.089 4.274 0.500 1.00 96.00 168 THR A N 1
ATOM 1291 C CA . THR A 1 168 ? 16.024 4.531 1.606 1.00 96.00 168 THR A CA 1
ATOM 1292 C C . THR A 1 168 ? 16.738 3.256 2.065 1.00 96.00 168 THR A C 1
ATOM 1294 O O . THR A 1 168 ? 17.876 3.319 2.539 1.00 96.00 168 THR A O 1
ATOM 1297 N N . LEU A 1 169 ? 16.087 2.095 1.934 1.00 96.81 169 LEU A N 1
ATOM 1298 C CA . LEU A 1 169 ? 16.644 0.783 2.264 1.00 96.81 169 LEU A CA 1
ATOM 1299 C C . LEU A 1 169 ? 17.521 0.190 1.151 1.00 96.81 169 LEU A C 1
ATOM 1301 O O . LEU A 1 169 ? 18.355 -0.670 1.445 1.00 96.81 169 LEU A O 1
ATOM 1305 N N . ALA A 1 170 ? 17.371 0.637 -0.099 1.00 94.12 170 ALA A N 1
ATOM 1306 C CA . ALA A 1 170 ? 18.050 0.046 -1.253 1.00 94.12 170 ALA A CA 1
ATOM 1307 C C . ALA A 1 170 ? 19.577 0.036 -1.125 1.00 94.12 170 ALA A C 1
ATOM 1309 O O . ALA A 1 170 ? 20.210 -0.963 -1.473 1.00 94.12 170 ALA A O 1
ATOM 1310 N N . ASP A 1 171 ? 20.140 1.081 -0.518 1.00 89.50 171 ASP A N 1
ATOM 1311 C CA . ASP A 1 171 ? 21.587 1.255 -0.355 1.00 89.50 171 ASP A CA 1
ATOM 1312 C C . ASP A 1 171 ? 22.093 0.846 1.039 1.00 89.50 171 ASP A C 1
ATOM 1314 O O . ASP A 1 171 ? 23.281 0.957 1.344 1.00 89.50 171 ASP A O 1
ATOM 1318 N N . ARG A 1 172 ? 21.209 0.349 1.914 1.00 96.56 172 ARG A N 1
ATOM 1319 C CA . ARG A 1 172 ? 21.589 -0.078 3.268 1.00 96.56 172 ARG A CA 1
ATOM 1320 C C . ARG A 1 172 ? 22.336 -1.410 3.240 1.00 96.56 172 ARG A C 1
ATOM 1322 O O . ARG A 1 172 ? 22.020 -2.260 2.400 1.00 96.56 172 ARG A O 1
ATOM 1329 N N . PRO A 1 173 ? 23.291 -1.655 4.155 1.00 97.00 173 PRO A N 1
ATOM 1330 C CA . PRO A 1 173 ? 23.999 -2.929 4.217 1.00 97.00 173 PRO A CA 1
ATOM 1331 C C . PRO A 1 173 ? 23.076 -4.063 4.691 1.00 97.00 173 PRO A C 1
ATOM 1333 O O . PRO A 1 173 ? 22.008 -3.827 5.258 1.00 97.00 173 PRO A O 1
ATOM 1336 N N . ALA A 1 174 ? 23.478 -5.313 4.437 1.00 95.25 174 ALA A N 1
ATOM 1337 C CA . ALA A 1 174 ? 22.662 -6.500 4.722 1.00 95.25 174 ALA A CA 1
ATOM 1338 C C . ALA A 1 174 ? 22.218 -6.587 6.192 1.00 95.25 174 ALA A C 1
ATOM 1340 O O . ALA A 1 174 ? 21.056 -6.878 6.456 1.00 95.25 174 ALA A O 1
ATOM 1341 N N . GLU A 1 175 ? 23.099 -6.226 7.128 1.00 97.38 175 GLU A N 1
ATOM 1342 C CA . GLU A 1 175 ? 22.815 -6.204 8.568 1.00 97.38 175 GLU A CA 1
ATOM 1343 C C . GLU A 1 175 ? 21.612 -5.315 8.921 1.00 97.38 175 GLU A C 1
ATOM 1345 O O . GLU A 1 175 ? 20.808 -5.653 9.792 1.00 97.38 175 GLU A O 1
ATOM 1350 N N . GLU A 1 176 ? 21.436 -4.178 8.238 1.00 97.31 176 GLU A N 1
ATOM 1351 C CA . GLU A 1 176 ? 20.272 -3.320 8.466 1.00 97.31 176 GLU A CA 1
ATOM 1352 C C . GLU A 1 176 ? 18.981 -3.978 7.972 1.00 97.31 176 GLU A C 1
ATOM 1354 O O . GLU A 1 176 ? 17.970 -3.943 8.677 1.00 97.31 176 GLU A O 1
ATOM 1359 N N . LEU A 1 177 ? 19.023 -4.624 6.803 1.00 98.00 177 LEU A N 1
ATOM 1360 C CA . LEU A 1 177 ? 17.875 -5.346 6.255 1.00 98.00 177 LEU A CA 1
ATOM 1361 C C . LEU A 1 177 ? 17.507 -6.560 7.118 1.00 98.00 177 LEU A C 1
ATOM 1363 O O . LEU A 1 177 ? 16.328 -6.815 7.355 1.00 98.00 177 LEU A O 1
ATOM 1367 N N . GLU A 1 178 ? 18.488 -7.270 7.670 1.00 98.00 178 GLU A N 1
ATOM 1368 C CA . GLU A 1 178 ? 18.254 -8.364 8.616 1.00 98.00 178 GLU A CA 1
ATOM 1369 C C . GLU A 1 178 ? 17.530 -7.885 9.879 1.00 98.00 178 GLU A C 1
ATOM 1371 O O . GLU A 1 178 ? 16.619 -8.561 10.370 1.00 98.00 178 GLU A O 1
ATOM 1376 N N . ARG A 1 179 ? 17.870 -6.691 10.389 1.00 98.00 179 ARG A N 1
ATOM 1377 C CA . ARG A 1 179 ? 17.135 -6.075 11.508 1.00 98.00 179 ARG A CA 1
ATOM 1378 C C . ARG A 1 179 ? 15.685 -5.784 11.136 1.00 98.00 179 ARG A C 1
ATOM 1380 O O . ARG A 1 179 ? 14.808 -6.061 11.955 1.00 98.00 179 ARG A O 1
ATOM 1387 N N . VAL A 1 180 ? 15.425 -5.281 9.927 1.00 97.94 180 VAL A N 1
ATOM 1388 C CA . VAL A 1 180 ? 14.061 -5.057 9.413 1.00 97.94 180 VAL A CA 1
ATOM 1389 C C . VAL A 1 180 ? 13.279 -6.371 9.382 1.00 97.94 180 VAL A C 1
ATOM 1391 O O . VAL A 1 180 ? 12.207 -6.464 9.980 1.00 97.94 180 VAL A O 1
ATOM 1394 N N . VAL A 1 181 ? 13.840 -7.421 8.774 1.00 98.06 181 VAL A N 1
ATOM 1395 C CA . VAL A 1 181 ? 13.199 -8.744 8.680 1.00 98.06 181 VAL A CA 1
ATOM 1396 C C . VAL A 1 181 ? 12.912 -9.324 10.068 1.00 98.06 181 VAL A C 1
ATOM 1398 O O . VAL A 1 181 ? 11.808 -9.817 10.320 1.00 98.06 181 VAL A O 1
ATOM 1401 N N . ARG A 1 182 ? 13.878 -9.248 10.992 1.00 97.94 182 ARG A N 1
ATOM 1402 C CA . ARG A 1 182 ? 13.723 -9.741 12.368 1.00 97.94 182 ARG A CA 1
ATOM 1403 C C . ARG A 1 182 ? 12.640 -8.978 13.127 1.00 97.94 182 ARG A C 1
ATOM 1405 O O . ARG A 1 182 ? 11.787 -9.619 13.740 1.00 97.94 182 ARG A O 1
ATOM 1412 N N . ARG A 1 183 ? 12.642 -7.641 13.061 1.00 97.62 183 ARG A N 1
ATOM 1413 C CA . ARG A 1 183 ? 11.619 -6.796 13.699 1.00 97.62 183 ARG A CA 1
ATOM 1414 C C . ARG A 1 183 ? 10.230 -7.130 13.162 1.00 97.62 183 ARG A C 1
ATOM 1416 O O . ARG A 1 183 ? 9.312 -7.338 13.946 1.00 97.62 183 ARG A O 1
ATOM 1423 N N . ALA A 1 184 ? 10.084 -7.250 11.845 1.00 97.44 184 ALA A N 1
ATOM 1424 C CA . ALA A 1 184 ? 8.805 -7.573 11.223 1.00 97.44 184 ALA A CA 1
ATOM 1425 C C . ALA A 1 184 ? 8.258 -8.933 11.684 1.00 97.44 184 ALA A C 1
ATOM 1427 O O . ALA A 1 184 ? 7.079 -9.052 12.012 1.00 97.44 184 ALA A O 1
ATOM 1428 N N . ARG A 1 185 ? 9.121 -9.956 11.774 1.00 96.75 185 ARG A N 1
ATOM 1429 C CA . ARG A 1 185 ? 8.748 -11.271 12.326 1.00 96.75 185 ARG A CA 1
ATOM 1430 C C . ARG A 1 185 ? 8.264 -11.162 13.776 1.00 96.75 185 ARG A C 1
ATOM 1432 O O . ARG A 1 185 ? 7.240 -11.748 14.109 1.00 96.75 185 ARG A O 1
ATOM 1439 N N . GLN A 1 186 ? 8.965 -10.396 14.615 1.00 97.75 186 GLN A N 1
ATOM 1440 C CA . GLN A 1 186 ? 8.580 -10.174 16.014 1.00 97.75 186 GLN A CA 1
ATOM 1441 C C . GLN A 1 186 ? 7.228 -9.460 16.132 1.00 97.75 186 GLN A C 1
ATOM 1443 O O . GLN A 1 186 ? 6.373 -9.912 16.886 1.00 97.75 186 GLN A O 1
ATOM 1448 N N . ILE A 1 187 ? 7.006 -8.402 15.346 1.00 97.81 187 ILE A N 1
ATOM 1449 C CA . ILE A 1 187 ? 5.736 -7.661 15.312 1.00 97.81 187 ILE A CA 1
ATOM 1450 C C . ILE A 1 187 ? 4.574 -8.591 14.954 1.00 97.81 187 ILE A C 1
ATOM 1452 O O . ILE A 1 187 ? 3.587 -8.641 15.683 1.00 97.81 187 ILE A O 1
ATOM 1456 N N . ARG A 1 188 ? 4.695 -9.367 13.869 1.00 95.38 188 ARG A N 1
ATOM 1457 C CA . ARG A 1 188 ? 3.621 -10.276 13.427 1.00 95.38 188 ARG A CA 1
ATOM 1458 C C . ARG A 1 188 ? 3.328 -11.380 14.445 1.00 95.38 188 ARG A C 1
ATOM 1460 O O . ARG A 1 188 ? 2.186 -11.808 14.560 1.00 95.38 188 ARG A O 1
ATOM 1467 N N . ALA A 1 189 ? 4.338 -11.822 15.195 1.00 96.31 189 ALA A N 1
ATOM 1468 C CA . ALA A 1 189 ? 4.162 -12.808 16.257 1.00 96.31 189 ALA A CA 1
ATOM 1469 C C . ALA A 1 189 ? 3.519 -12.219 17.525 1.00 96.31 189 ALA A C 1
ATOM 1471 O O . ALA A 1 189 ? 2.771 -12.925 18.193 1.00 96.31 189 ALA A O 1
ATOM 1472 N N . ALA A 1 190 ? 3.794 -10.954 17.859 1.00 97.94 190 ALA A N 1
ATOM 1473 C CA . ALA A 1 190 ? 3.380 -10.344 19.125 1.00 97.94 190 ALA A CA 1
ATOM 1474 C C . ALA A 1 190 ? 2.101 -9.491 19.040 1.00 97.94 190 ALA A C 1
ATOM 1476 O O . ALA A 1 190 ? 1.407 -9.333 20.041 1.00 97.94 190 ALA A O 1
ATOM 1477 N N . CYS A 1 191 ? 1.785 -8.913 17.877 1.00 98.44 191 CYS A N 1
ATOM 1478 C CA . CYS A 1 191 ? 0.653 -8.002 17.724 1.00 98.44 191 CYS A CA 1
ATOM 1479 C C . CYS A 1 191 ? -0.626 -8.755 17.305 1.00 98.44 191 CYS A C 1
ATOM 1481 O O . CYS A 1 191 ? -0.684 -9.259 16.178 1.00 98.44 191 CYS A O 1
ATOM 1483 N N . PRO A 1 192 ? -1.693 -8.773 18.131 1.00 98.19 192 PRO A N 1
ATOM 1484 C CA . PRO A 1 192 ? -2.932 -9.481 17.792 1.00 98.19 192 PRO A CA 1
ATOM 1485 C C . PRO A 1 192 ? -3.634 -8.896 16.557 1.00 98.19 192 PRO A C 1
ATOM 1487 O O . PRO A 1 192 ? -4.254 -9.625 15.789 1.00 98.19 192 PRO A O 1
ATOM 1490 N N . PHE A 1 193 ? -3.503 -7.592 16.301 1.00 98.62 193 PHE A N 1
ATOM 1491 C CA . PHE A 1 193 ? -4.102 -6.959 15.120 1.00 98.62 193 PHE A CA 1
ATOM 1492 C C . PHE A 1 193 ? -3.354 -7.294 13.828 1.00 98.62 193 PHE A C 1
ATOM 1494 O O . PHE A 1 193 ? -3.992 -7.457 12.789 1.00 98.62 193 PHE A O 1
ATOM 1501 N N . CYS A 1 194 ? -2.035 -7.504 13.885 1.00 98.31 194 CYS A N 1
ATOM 1502 C CA . CYS A 1 194 ? -1.300 -8.084 12.760 1.00 98.31 194 CYS A CA 1
ATOM 1503 C C . CYS A 1 194 ? -1.745 -9.519 12.480 1.00 98.31 194 CYS A C 1
ATOM 1505 O O . CYS A 1 194 ? -1.933 -9.876 11.321 1.00 98.31 194 CYS A O 1
ATOM 1507 N N . GLN A 1 195 ? -1.949 -10.327 13.523 1.00 98.19 195 GLN A N 1
ATOM 1508 C CA . GLN A 1 195 ? -2.434 -11.700 13.370 1.00 98.19 195 GLN A CA 1
ATOM 1509 C C . GLN A 1 195 ? -3.824 -11.728 12.719 1.00 98.19 195 GLN A C 1
ATOM 1511 O O . GLN A 1 195 ? -4.033 -12.478 11.768 1.00 98.19 195 GLN A O 1
ATOM 1516 N N . ILE A 1 196 ? -4.746 -10.858 13.148 1.00 98.12 196 ILE A N 1
ATOM 1517 C CA . ILE A 1 196 ? -6.073 -10.710 12.527 1.00 98.12 196 ILE A CA 1
ATOM 1518 C C . ILE A 1 196 ? -5.951 -10.255 11.064 1.00 98.12 196 ILE A C 1
ATOM 1520 O O . ILE A 1 196 ? -6.580 -10.842 10.187 1.00 98.12 196 ILE A O 1
ATOM 1524 N N . ALA A 1 197 ? -5.092 -9.277 10.756 1.00 96.50 197 ALA A N 1
ATOM 1525 C CA . ALA A 1 197 ? -4.844 -8.843 9.375 1.00 96.50 197 ALA A CA 1
ATOM 1526 C C . ALA A 1 197 ? -4.244 -9.952 8.479 1.00 96.50 197 ALA A C 1
ATOM 1528 O O . ALA A 1 197 ? -4.368 -9.897 7.252 1.00 96.50 197 ALA A O 1
ATOM 1529 N N . MET A 1 198 ? -3.613 -10.960 9.088 1.00 94.06 198 MET A N 1
ATOM 1530 C CA . MET A 1 198 ? -3.095 -12.166 8.435 1.00 94.06 198 MET A CA 1
ATOM 1531 C C . MET A 1 198 ? -4.081 -13.347 8.442 1.00 94.06 198 MET A C 1
ATOM 1533 O O . MET A 1 198 ? -3.731 -14.423 7.961 1.00 94.06 198 MET A O 1
ATOM 1537 N N . GLY A 1 199 ? -5.308 -13.159 8.936 1.00 94.88 199 GLY A N 1
ATOM 1538 C CA . GLY A 1 199 ? -6.374 -14.162 8.881 1.00 94.88 199 GLY A CA 1
ATOM 1539 C C . GLY A 1 199 ? -6.630 -14.931 10.178 1.00 94.88 199 GLY A C 1
ATOM 1540 O O . GLY A 1 199 ? -7.290 -15.967 10.129 1.00 94.88 199 GLY A O 1
ATOM 1541 N N . ALA A 1 200 ? -6.139 -14.461 11.330 1.00 96.81 200 ALA A N 1
ATOM 1542 C CA . ALA A 1 200 ? -6.621 -14.967 12.617 1.00 96.81 200 ALA A CA 1
ATOM 1543 C C . ALA A 1 200 ? -8.124 -14.676 12.801 1.00 96.81 200 ALA A C 1
ATOM 1545 O O . ALA A 1 200 ? -8.674 -13.757 12.191 1.00 96.81 200 ALA A O 1
ATOM 1546 N N . GLU A 1 201 ? -8.788 -15.469 13.646 1.00 97.25 201 GLU A N 1
ATOM 1547 C CA . GLU A 1 201 ? -10.238 -15.400 13.849 1.00 97.25 201 GLU A CA 1
ATOM 1548 C C . GLU A 1 201 ? -10.691 -14.015 14.340 1.00 97.25 201 GLU A C 1
ATOM 1550 O O . GLU A 1 201 ? -10.204 -13.497 15.345 1.00 97.25 201 GLU A O 1
ATOM 1555 N N . ALA A 1 202 ? -11.658 -13.426 13.632 1.00 98.00 202 ALA A N 1
ATOM 1556 C CA . ALA A 1 202 ? -12.324 -12.188 14.013 1.00 98.00 202 ALA A CA 1
ATOM 1557 C C . ALA A 1 202 ? -13.720 -12.104 13.376 1.00 98.00 202 ALA A C 1
ATOM 1559 O O . ALA A 1 202 ? -13.959 -12.610 12.280 1.00 98.00 202 ALA A O 1
ATOM 1560 N N . SER A 1 203 ? -14.648 -11.408 14.038 1.00 98.38 203 SER A N 1
ATOM 1561 C CA . SER A 1 203 ? -15.958 -11.074 13.460 1.00 98.38 203 SER A CA 1
ATOM 1562 C C . SER A 1 203 ? -15.825 -9.871 12.523 1.00 98.38 203 SER A C 1
ATOM 1564 O O . SER A 1 203 ? -15.945 -8.723 12.960 1.00 98.38 203 SER A O 1
ATOM 1566 N N . LEU A 1 204 ? -15.514 -10.136 11.251 1.00 98.31 204 LEU A N 1
ATOM 1567 C CA . LEU A 1 204 ? -15.245 -9.107 10.244 1.00 98.31 204 LEU A CA 1
ATOM 1568 C C . LEU A 1 204 ? -16.506 -8.317 9.861 1.00 98.31 204 LEU A C 1
ATOM 1570 O O . LEU A 1 204 ? -17.580 -8.876 9.660 1.00 98.31 204 LEU A O 1
ATOM 1574 N N . VAL A 1 205 ? -16.341 -7.003 9.722 1.00 98.31 205 VAL A N 1
ATOM 1575 C CA . VAL A 1 205 ? -17.371 -6.043 9.287 1.00 98.31 205 VAL A CA 1
ATOM 1576 C C . VAL A 1 205 ? -17.040 -5.478 7.908 1.00 98.31 205 VAL A C 1
ATOM 1578 O O . VAL A 1 205 ? -17.929 -5.260 7.088 1.00 98.31 205 VAL A O 1
ATOM 1581 N N . TYR A 1 206 ? -15.762 -5.208 7.651 1.00 98.56 206 TYR A N 1
ATOM 1582 C CA . TYR A 1 206 ? -15.293 -4.654 6.387 1.00 98.56 206 TYR A CA 1
ATOM 1583 C C . TYR A 1 206 ? -13.832 -5.027 6.160 1.00 98.56 206 TYR A C 1
ATOM 1585 O O . TYR A 1 206 ? -13.039 -5.043 7.099 1.00 98.56 206 TYR A O 1
ATOM 1593 N N . GLU A 1 207 ? -13.469 -5.258 4.906 1.00 97.81 207 GLU A N 1
ATOM 1594 C CA . GLU A 1 207 ? -12.096 -5.513 4.501 1.00 97.81 207 GLU A CA 1
ATOM 1595 C C . GLU A 1 207 ? -11.838 -4.911 3.121 1.00 97.81 207 GLU A C 1
ATOM 1597 O O . GLU A 1 207 ? -12.645 -5.053 2.202 1.00 97.81 207 GLU A O 1
ATOM 1602 N N . ASP A 1 208 ? -10.693 -4.253 2.974 1.00 97.38 208 ASP A N 1
ATOM 1603 C CA . ASP A 1 208 ? -10.123 -3.894 1.679 1.00 97.38 208 ASP A CA 1
ATOM 1604 C C . ASP A 1 208 ? -8.608 -4.184 1.682 1.00 97.38 208 ASP A C 1
ATOM 1606 O O . ASP A 1 208 ? -8.099 -4.747 2.660 1.00 97.38 208 ASP A O 1
ATOM 1610 N N . PRO A 1 209 ? -7.850 -3.875 0.613 1.00 96.81 209 PRO A N 1
ATOM 1611 C CA . PRO A 1 209 ? -6.433 -4.226 0.571 1.00 96.81 209 PRO A CA 1
ATOM 1612 C C . PRO A 1 209 ? -5.598 -3.580 1.692 1.00 96.81 209 PRO A C 1
ATOM 1614 O O . PRO A 1 209 ? -4.558 -4.123 2.045 1.00 96.81 209 PRO A O 1
ATOM 1617 N N . TYR A 1 210 ? -6.045 -2.463 2.280 1.00 97.94 210 TYR A N 1
ATOM 1618 C CA . TYR A 1 210 ? -5.252 -1.638 3.202 1.00 97.94 210 TYR A CA 1
ATOM 1619 C C . TYR A 1 210 ? -5.803 -1.593 4.626 1.00 97.94 210 TYR A C 1
ATOM 1621 O O . TYR A 1 210 ? -5.049 -1.350 5.568 1.00 97.94 210 TYR A O 1
ATOM 1629 N N . THR A 1 211 ? -7.108 -1.781 4.800 1.00 98.50 211 THR A N 1
ATOM 1630 C CA . THR A 1 211 ? -7.803 -1.587 6.074 1.00 98.50 211 THR A CA 1
ATOM 1631 C C . THR A 1 211 ? -8.725 -2.757 6.387 1.00 98.50 211 THR A C 1
ATOM 1633 O O . THR A 1 211 ? -9.180 -3.483 5.501 1.00 98.50 211 THR A O 1
ATOM 1636 N N . LEU A 1 212 ? -8.988 -2.941 7.676 1.00 98.50 212 LEU A N 1
ATOM 1637 C CA . LEU A 1 212 ? -9.859 -3.984 8.194 1.00 98.50 212 LEU A CA 1
ATOM 1638 C C . LEU A 1 212 ? -10.728 -3.405 9.311 1.00 98.50 212 LEU A C 1
ATOM 1640 O O . LEU A 1 212 ? -10.257 -2.594 10.108 1.00 98.50 212 LEU A O 1
ATOM 1644 N N . ALA A 1 213 ? -11.984 -3.831 9.380 1.00 98.88 213 ALA A N 1
ATOM 1645 C CA . ALA A 1 213 ? -12.876 -3.533 10.486 1.00 98.88 213 ALA A CA 1
ATOM 1646 C C . ALA A 1 213 ? -13.491 -4.817 11.037 1.00 98.88 213 ALA A C 1
ATOM 1648 O O . ALA A 1 213 ? -13.955 -5.660 10.268 1.00 98.88 213 ALA A O 1
ATOM 1649 N N . PHE A 1 214 ? -13.521 -4.954 12.357 1.00 98.81 214 PHE A N 1
ATOM 1650 C CA . PHE A 1 214 ? -14.035 -6.138 13.044 1.00 98.81 214 PHE A CA 1
ATOM 1651 C C . PHE A 1 214 ? -14.595 -5.777 14.422 1.00 98.81 214 PHE A C 1
ATOM 1653 O O . PHE A 1 214 ? -14.257 -4.734 14.985 1.00 98.81 214 PHE A O 1
ATOM 1660 N N . LEU A 1 215 ? -15.478 -6.613 14.971 1.00 98.62 215 LEU A N 1
ATOM 1661 C CA . LEU A 1 215 ? -16.051 -6.350 16.293 1.00 98.62 215 LEU A CA 1
ATOM 1662 C C . LEU A 1 215 ? -14.988 -6.430 17.390 1.00 98.62 215 LEU A C 1
ATOM 1664 O O . LEU A 1 215 ? -14.184 -7.359 17.429 1.00 98.62 215 LEU A O 1
ATOM 1668 N N . ASN A 1 216 ? -15.037 -5.483 18.326 1.00 97.56 216 ASN A N 1
ATOM 1669 C CA . ASN A 1 216 ? -14.286 -5.597 19.568 1.00 97.56 216 ASN A CA 1
ATOM 1670 C C . ASN A 1 216 ? -14.838 -6.777 20.390 1.00 97.56 216 ASN A C 1
ATOM 1672 O O . ASN A 1 216 ? -16.050 -6.899 20.544 1.00 97.56 216 ASN A O 1
ATOM 1676 N N . LEU A 1 217 ? -13.988 -7.623 20.970 1.00 95.94 217 LEU A N 1
ATOM 1677 C CA . LEU A 1 217 ? -14.453 -8.670 21.890 1.00 95.94 217 LEU A CA 1
ATOM 1678 C C . LEU A 1 217 ? -15.174 -8.069 23.112 1.00 95.94 217 LEU A C 1
ATOM 1680 O O . LEU A 1 217 ? -16.196 -8.582 23.563 1.00 95.94 217 LEU A O 1
ATOM 1684 N N . CYS A 1 218 ? -14.691 -6.924 23.594 1.00 93.50 218 CYS A N 1
ATOM 1685 C CA . CYS A 1 218 ? -15.288 -6.156 24.678 1.00 93.50 218 CYS A CA 1
ATOM 1686 C C . CYS A 1 218 ? -16.372 -5.205 24.136 1.00 93.50 218 CYS A C 1
ATOM 1688 O O . CYS A 1 218 ? -16.143 -4.017 23.868 1.00 93.50 218 CYS A O 1
ATOM 1690 N N . GLN A 1 219 ? -17.586 -5.731 23.974 1.00 95.50 219 GLN A N 1
ATOM 1691 C CA . GLN A 1 219 ? -18.767 -4.976 23.542 1.00 95.50 219 GLN A CA 1
ATOM 1692 C C . GLN A 1 219 ? -19.356 -4.126 24.686 1.00 95.50 219 GLN A C 1
ATOM 1694 O O . GLN A 1 219 ? -20.385 -4.478 25.256 1.00 95.50 219 GLN A O 1
ATOM 1699 N N . ALA A 1 220 ? -18.728 -2.986 25.009 1.00 92.50 220 ALA A N 1
ATOM 1700 C CA . ALA A 1 220 ? -19.262 -2.028 25.993 1.00 92.50 220 ALA A CA 1
ATOM 1701 C C . ALA A 1 220 ? -20.700 -1.584 25.655 1.00 92.50 220 ALA A C 1
ATOM 1703 O O . ALA A 1 220 ? -21.544 -1.475 26.537 1.00 92.50 220 ALA A O 1
ATOM 1704 N N . ASN A 1 221 ? -20.979 -1.407 24.362 1.00 94.31 221 ASN A N 1
ATOM 1705 C CA . ASN A 1 221 ? -22.319 -1.417 23.788 1.00 94.31 221 ASN A CA 1
ATOM 1706 C C . ASN A 1 221 ? -22.309 -2.327 22.543 1.00 94.31 221 ASN A C 1
ATOM 1708 O O . ASN A 1 221 ? -21.274 -2.400 21.870 1.00 94.31 221 ASN A O 1
ATOM 1712 N N . PRO A 1 222 ? -23.431 -2.993 22.199 1.00 94.75 222 PRO A N 1
ATOM 1713 C CA . PRO A 1 222 ? -23.531 -3.788 20.977 1.00 94.75 222 PRO A CA 1
ATOM 1714 C C . PRO A 1 222 ? -23.227 -2.964 19.724 1.00 94.75 222 PRO A C 1
ATOM 1716 O O . PRO A 1 222 ? -23.777 -1.876 19.552 1.00 94.75 222 PRO A O 1
ATOM 1719 N N . GLY A 1 223 ? -22.378 -3.504 18.851 1.00 95.81 223 GLY A N 1
ATOM 1720 C CA . GLY A 1 223 ? -21.916 -2.836 17.636 1.00 95.81 223 GLY A CA 1
ATOM 1721 C C . GLY A 1 223 ? -20.615 -2.055 17.801 1.00 95.81 223 GLY A C 1
ATOM 1722 O O . GLY A 1 223 ? -20.311 -1.225 16.951 1.00 95.81 223 GLY A O 1
ATOM 1723 N N . HIS A 1 224 ? -19.852 -2.286 18.873 1.00 98.06 224 HIS A N 1
ATOM 1724 C CA . HIS A 1 224 ? -18.527 -1.690 19.039 1.00 98.06 224 HIS A CA 1
ATOM 1725 C C . HIS A 1 224 ? -17.546 -2.308 18.030 1.00 98.06 224 HIS A C 1
ATOM 1727 O O . HIS A 1 224 ? -17.170 -3.476 18.146 1.00 98.06 224 HIS A O 1
ATOM 1733 N N . VAL A 1 225 ? -17.133 -1.523 17.036 1.00 98.69 225 VAL A N 1
ATOM 1734 C CA . VAL A 1 225 ? -16.231 -1.953 15.957 1.00 98.69 225 VAL A CA 1
ATOM 1735 C C . VAL A 1 225 ? -14.858 -1.314 16.132 1.00 98.69 225 VAL A C 1
ATOM 1737 O O . VAL A 1 225 ? -14.758 -0.142 16.495 1.00 98.69 225 VAL A O 1
ATOM 1740 N N . LEU A 1 226 ? -13.805 -2.073 15.841 1.00 98.88 226 LEU A N 1
ATOM 1741 C CA . LEU A 1 226 ? -12.447 -1.568 15.670 1.00 98.88 226 LEU A CA 1
ATOM 1742 C C . LEU A 1 226 ? -12.136 -1.447 14.182 1.00 98.88 226 LEU A C 1
ATOM 1744 O O . LEU A 1 226 ? -12.425 -2.367 13.420 1.00 98.88 226 LEU A O 1
ATOM 1748 N N . VAL A 1 227 ? -11.533 -0.333 13.776 1.00 98.88 227 VAL A N 1
ATOM 1749 C CA . VAL A 1 227 ? -11.024 -0.114 12.415 1.00 98.88 227 VAL A CA 1
ATOM 1750 C C . VAL A 1 227 ? -9.511 0.060 12.475 1.00 98.88 227 VAL A C 1
ATOM 1752 O O . VAL A 1 227 ? -9.028 0.960 13.160 1.00 98.88 227 VAL A O 1
ATOM 1755 N N . ILE A 1 228 ? -8.771 -0.775 11.746 1.00 98.81 228 ILE A N 1
ATOM 1756 C CA . ILE A 1 228 ? -7.302 -0.801 11.741 1.00 98.81 228 ILE A CA 1
ATOM 1757 C C . ILE A 1 228 ? -6.744 -0.678 10.314 1.00 98.81 228 ILE A C 1
ATOM 1759 O O . ILE A 1 228 ? -7.388 -1.133 9.360 1.00 98.81 228 ILE A O 1
ATOM 1763 N N . PRO A 1 229 ? -5.529 -0.132 10.127 1.00 98.50 229 PRO A N 1
ATOM 1764 C CA . PRO A 1 229 ? -4.734 -0.448 8.950 1.00 98.50 229 PRO A CA 1
ATOM 1765 C C . PRO A 1 229 ? -4.249 -1.902 9.042 1.00 98.50 229 PRO A C 1
ATOM 1767 O O . PRO A 1 229 ? -4.003 -2.415 10.132 1.00 98.50 229 PRO A O 1
ATOM 1770 N N . LYS A 1 230 ? -4.081 -2.581 7.907 1.00 98.12 230 LYS A N 1
ATOM 1771 C CA . LYS A 1 230 ? -3.485 -3.927 7.870 1.00 98.12 230 LYS A CA 1
ATOM 1772 C C . LYS A 1 230 ? -1.969 -3.895 8.061 1.00 98.12 230 LYS A C 1
ATOM 1774 O O . LYS A 1 230 ? -1.398 -4.819 8.636 1.00 98.12 230 LYS A O 1
ATOM 1779 N N . ARG A 1 231 ? -1.314 -2.818 7.614 1.00 98.00 231 ARG A N 1
ATOM 1780 C CA . ARG A 1 231 ? 0.080 -2.524 7.961 1.00 98.00 231 ARG A CA 1
ATOM 1781 C C . ARG A 1 231 ? 0.175 -2.143 9.435 1.00 98.00 231 ARG A C 1
ATOM 1783 O O . ARG A 1 231 ? -0.613 -1.332 9.913 1.00 98.00 231 ARG A O 1
ATOM 1790 N N . HIS A 1 232 ? 1.161 -2.704 10.128 1.00 98.62 232 HIS A N 1
ATOM 1791 C CA . HIS A 1 232 ? 1.446 -2.340 11.508 1.00 98.62 232 HIS A CA 1
ATOM 1792 C C . HIS A 1 232 ? 2.010 -0.924 11.592 1.00 98.62 232 HIS A C 1
ATOM 1794 O O . HIS A 1 232 ? 3.071 -0.641 11.036 1.00 98.62 232 HIS A O 1
ATOM 1800 N N . VAL A 1 233 ? 1.302 -0.061 12.310 1.00 98.19 233 VAL A N 1
ATOM 1801 C CA . VAL A 1 233 ? 1.724 1.297 12.652 1.00 98.19 233 VAL A CA 1
ATOM 1802 C C . VAL A 1 233 ? 1.301 1.522 14.094 1.00 98.19 233 VAL A C 1
ATOM 1804 O O . VAL A 1 233 ? 0.156 1.231 14.424 1.00 98.19 233 VAL A O 1
ATOM 1807 N N . GLU A 1 234 ? 2.197 1.978 14.967 1.00 97.56 234 GLU A N 1
ATOM 1808 C CA . GLU A 1 234 ? 1.912 2.051 16.407 1.00 97.56 234 GLU A CA 1
ATOM 1809 C C . GLU A 1 234 ? 1.022 3.249 16.756 1.00 97.56 234 GLU A C 1
ATOM 1811 O O . GLU A 1 234 ? 0.090 3.113 17.552 1.00 97.56 234 GLU A O 1
ATOM 1816 N N . ARG A 1 235 ? 1.288 4.415 16.151 1.00 97.94 235 ARG A N 1
ATOM 1817 C CA . ARG A 1 235 ? 0.616 5.683 16.463 1.00 97.94 235 ARG A CA 1
ATOM 1818 C C . ARG A 1 235 ? 0.116 6.379 15.209 1.00 97.94 235 ARG A C 1
ATOM 1820 O O . ARG A 1 235 ? 0.658 6.213 14.122 1.00 97.94 235 ARG A O 1
ATOM 1827 N N . VAL A 1 236 ? -0.901 7.218 15.374 1.00 96.94 236 VAL A N 1
ATOM 1828 C CA . VAL A 1 236 ? -1.491 7.982 14.264 1.00 96.94 236 VAL A CA 1
ATOM 1829 C C . VAL A 1 236 ? -0.487 8.948 13.638 1.00 96.94 236 VAL A C 1
ATOM 1831 O O . VAL A 1 236 ? -0.534 9.145 12.431 1.00 96.94 236 VAL A O 1
ATOM 1834 N N . CYS A 1 237 ? 0.454 9.496 14.414 1.00 95.31 237 CYS A N 1
ATOM 1835 C CA . CYS A 1 237 ? 1.510 10.367 13.885 1.00 95.31 237 CYS A CA 1
ATOM 1836 C C . CYS A 1 237 ? 2.539 9.648 12.997 1.00 95.31 237 CYS A C 1
ATOM 1838 O O . CYS A 1 237 ? 3.322 10.324 12.341 1.00 95.31 237 CYS A O 1
ATOM 1840 N N . ASP A 1 238 ? 2.543 8.311 12.979 1.00 95.75 238 ASP A N 1
ATOM 1841 C CA . ASP A 1 238 ? 3.481 7.505 12.188 1.00 95.75 238 ASP A CA 1
ATOM 1842 C C . ASP A 1 238 ? 2.852 6.997 10.873 1.00 95.75 238 ASP A C 1
ATOM 1844 O O . ASP A 1 238 ? 3.499 6.279 10.104 1.00 95.75 238 ASP A O 1
ATOM 1848 N N . LEU A 1 239 ? 1.576 7.322 10.625 1.00 96.44 239 LEU A N 1
ATOM 1849 C CA . LEU A 1 239 ? 0.889 7.004 9.376 1.00 96.44 239 LEU A CA 1
ATOM 1850 C C . LEU A 1 239 ? 1.367 7.928 8.250 1.00 96.44 239 LEU A C 1
ATOM 1852 O O . LEU A 1 239 ? 1.545 9.125 8.452 1.00 96.44 239 LEU A O 1
ATOM 1856 N N . ASP A 1 240 ? 1.499 7.379 7.043 1.00 96.06 240 ASP A N 1
ATOM 1857 C CA . ASP A 1 240 ? 1.619 8.183 5.826 1.00 96.06 240 ASP A CA 1
ATOM 1858 C C . ASP A 1 240 ? 0.253 8.746 5.389 1.00 96.06 240 ASP A C 1
ATOM 1860 O O . ASP A 1 240 ? -0.807 8.271 5.820 1.00 96.06 240 ASP A O 1
ATOM 1864 N N . ASP A 1 241 ? 0.269 9.743 4.506 1.00 95.75 241 ASP A N 1
ATOM 1865 C CA . ASP A 1 241 ? -0.934 10.446 4.051 1.00 95.75 241 ASP A CA 1
ATOM 1866 C C . ASP A 1 241 ? -1.939 9.534 3.325 1.00 95.75 241 ASP A C 1
ATOM 1868 O O . ASP A 1 241 ? -3.152 9.651 3.540 1.00 95.75 241 ASP A O 1
ATOM 1872 N N . ASP A 1 242 ? -1.471 8.600 2.487 1.00 95.69 242 ASP A N 1
ATOM 1873 C CA . ASP A 1 242 ? -2.352 7.710 1.722 1.00 95.69 242 ASP A CA 1
ATOM 1874 C C . ASP A 1 242 ? -3.058 6.716 2.651 1.00 95.69 242 ASP A C 1
ATOM 1876 O O . ASP A 1 242 ? -4.288 6.574 2.600 1.00 95.69 242 ASP A O 1
ATOM 1880 N N . LEU A 1 243 ? -2.314 6.078 3.560 1.00 96.31 243 LEU A N 1
ATOM 1881 C CA . LEU A 1 243 ? -2.885 5.170 4.552 1.00 96.31 243 LEU A CA 1
ATOM 1882 C C . LEU A 1 243 ? -3.812 5.906 5.526 1.00 96.31 243 LEU A C 1
ATOM 1884 O O . LEU A 1 243 ? -4.887 5.388 5.840 1.00 96.31 243 LEU A O 1
ATOM 1888 N N . THR A 1 244 ? -3.462 7.129 5.937 1.00 97.88 244 THR A N 1
ATOM 1889 C CA . THR A 1 244 ? -4.323 7.998 6.759 1.00 97.88 244 THR A CA 1
ATOM 1890 C C . THR A 1 244 ? -5.655 8.264 6.061 1.00 97.88 244 THR A C 1
ATOM 1892 O O . THR A 1 244 ? -6.727 8.050 6.638 1.00 97.88 244 THR A O 1
ATOM 1895 N N . ALA A 1 245 ? -5.615 8.666 4.789 1.00 98.19 245 ALA A N 1
ATOM 1896 C CA . ALA A 1 245 ? -6.814 8.949 4.013 1.00 98.19 245 ALA A CA 1
ATOM 1897 C C . ALA A 1 245 ? -7.683 7.694 3.812 1.00 98.19 245 ALA A C 1
ATOM 1899 O O . ALA A 1 245 ? -8.914 7.770 3.885 1.00 98.19 245 ALA A O 1
ATOM 1900 N N . ARG A 1 246 ? -7.069 6.525 3.575 1.00 97.69 246 ARG A N 1
ATOM 1901 C CA . ARG A 1 246 ? -7.776 5.233 3.484 1.00 97.69 246 ARG A CA 1
ATOM 1902 C C . ARG A 1 246 ? -8.463 4.877 4.794 1.00 97.69 246 ARG A C 1
ATOM 1904 O O . ARG A 1 246 ? -9.657 4.582 4.783 1.00 97.69 246 ARG A O 1
ATOM 1911 N N . LEU A 1 247 ? -7.743 4.971 5.907 1.00 98.19 247 LEU A N 1
ATOM 1912 C CA . LEU A 1 247 ? -8.261 4.645 7.230 1.00 98.19 247 LEU A CA 1
ATOM 1913 C C . LEU A 1 247 ? -9.448 5.540 7.604 1.00 98.19 247 LEU A C 1
ATOM 1915 O O . LEU A 1 247 ? -10.492 5.032 8.012 1.00 98.19 247 LEU A O 1
ATOM 1919 N N . GLY A 1 248 ? -9.350 6.850 7.356 1.00 98.62 248 GLY A N 1
ATOM 1920 C CA . GLY A 1 248 ? -10.455 7.788 7.573 1.00 98.62 248 GLY A CA 1
ATOM 1921 C C . GLY A 1 248 ? -11.697 7.474 6.727 1.00 98.62 248 GLY A C 1
ATOM 1922 O O . GLY A 1 248 ? -12.823 7.525 7.231 1.00 98.62 248 GLY A O 1
ATOM 1923 N N . ARG A 1 249 ? -11.520 7.073 5.456 1.00 98.69 249 ARG A N 1
ATOM 1924 C CA . ARG A 1 249 ? -12.636 6.617 4.604 1.00 98.69 249 ARG A CA 1
ATOM 1925 C C . ARG A 1 249 ? -13.307 5.366 5.168 1.00 98.69 249 ARG A C 1
ATOM 1927 O O . ARG A 1 249 ? -14.539 5.294 5.156 1.00 98.69 249 ARG A O 1
ATOM 1934 N N . THR A 1 250 ? -12.528 4.415 5.678 1.00 98.81 250 THR A N 1
ATOM 1935 C CA . THR A 1 250 ? -13.052 3.191 6.296 1.00 98.81 250 THR A CA 1
ATOM 1936 C C . THR A 1 250 ? -13.805 3.497 7.584 1.00 98.81 250 THR A C 1
ATOM 1938 O O . THR A 1 250 ? -14.935 3.037 7.730 1.00 98.81 250 THR A O 1
ATOM 1941 N N . VAL A 1 251 ? -13.268 4.356 8.458 1.00 98.75 251 VAL A N 1
ATOM 1942 C CA . VAL A 1 251 ? -13.973 4.835 9.659 1.00 98.75 251 VAL A CA 1
ATOM 1943 C C . VAL A 1 251 ? -15.329 5.438 9.282 1.00 98.75 251 VAL A C 1
ATOM 1945 O O . VAL A 1 251 ? -16.360 4.998 9.783 1.00 98.75 251 VAL A O 1
ATOM 1948 N N . ALA A 1 252 ? -15.373 6.373 8.329 1.00 98.38 252 ALA A N 1
ATOM 1949 C CA . ALA A 1 252 ? -16.632 6.993 7.909 1.00 98.38 252 ALA A CA 1
ATOM 1950 C C . ALA A 1 252 ? -17.625 5.991 7.286 1.00 98.38 252 ALA A C 1
ATOM 1952 O O . ALA A 1 252 ? -18.835 6.093 7.504 1.00 98.38 252 ALA A O 1
ATOM 1953 N N . ARG A 1 253 ? -17.134 5.026 6.496 1.00 98.56 253 ARG A N 1
ATOM 1954 C CA . ARG A 1 253 ? -17.953 3.965 5.887 1.00 98.56 253 ARG A CA 1
ATOM 1955 C C . ARG A 1 253 ? -18.573 3.064 6.952 1.00 98.56 253 ARG A C 1
ATOM 1957 O O . ARG A 1 253 ? -19.781 2.839 6.909 1.00 98.56 253 ARG A O 1
ATOM 1964 N N . VAL A 1 254 ? -17.767 2.585 7.893 1.00 98.56 254 VAL A N 1
ATOM 1965 C CA . VAL A 1 254 ? -18.206 1.669 8.949 1.00 98.56 254 VAL A CA 1
ATOM 1966 C C . VAL A 1 254 ? -19.153 2.376 9.919 1.00 98.56 254 VAL A C 1
ATOM 1968 O O . VAL A 1 254 ? -20.191 1.812 10.243 1.00 98.56 254 VAL A O 1
ATOM 1971 N N . SER A 1 255 ? -18.899 3.636 10.291 1.00 97.94 255 SER A N 1
ATOM 1972 C CA . SER A 1 255 ? -19.823 4.413 11.135 1.00 97.94 255 SER A CA 1
ATOM 1973 C C . SER A 1 255 ? -21.217 4.548 10.516 1.00 97.94 255 SER A C 1
ATOM 1975 O O . SER A 1 255 ? -22.218 4.402 11.215 1.00 97.94 255 SER A O 1
ATOM 1977 N N . ARG A 1 256 ? -21.309 4.774 9.195 1.00 97.44 256 ARG A N 1
ATOM 1978 C CA . ARG A 1 256 ? -22.605 4.772 8.492 1.00 97.44 256 ARG A CA 1
ATOM 1979 C C . ARG A 1 256 ? -23.262 3.394 8.533 1.00 97.44 256 ARG A C 1
ATOM 1981 O O . ARG A 1 256 ? -24.447 3.316 8.823 1.00 97.44 256 ARG A O 1
ATOM 1988 N N . ALA A 1 257 ? -22.505 2.327 8.282 1.00 97.88 257 ALA A N 1
ATOM 1989 C CA . ALA A 1 257 ? -23.037 0.965 8.311 1.00 97.88 257 ALA A CA 1
ATOM 1990 C C . ALA A 1 257 ? -23.575 0.575 9.698 1.00 97.88 257 ALA A C 1
ATOM 1992 O O . ALA A 1 257 ? -24.663 0.016 9.784 1.00 97.88 257 ALA A O 1
ATOM 1993 N N . ILE A 1 258 ? -22.865 0.930 10.775 1.00 97.50 258 ILE A N 1
ATOM 1994 C CA . ILE A 1 258 ? -23.318 0.737 12.162 1.00 97.50 258 ILE A CA 1
ATOM 1995 C C . ILE A 1 258 ? -24.661 1.433 12.391 1.00 97.50 258 ILE A C 1
ATOM 1997 O O . ILE A 1 258 ? -25.591 0.815 12.910 1.00 97.50 258 ILE A O 1
ATOM 2001 N N . ARG A 1 259 ? -24.774 2.703 11.980 1.00 95.31 259 ARG A N 1
ATOM 2002 C CA . ARG A 1 259 ? -26.006 3.481 12.137 1.00 95.31 259 ARG A CA 1
ATOM 2003 C C . ARG A 1 259 ? -27.192 2.814 11.450 1.00 95.31 259 ARG A C 1
ATOM 2005 O O . ARG A 1 259 ? -28.226 2.637 12.084 1.00 95.31 259 ARG A O 1
ATOM 2012 N N . GLU A 1 260 ? -27.040 2.439 10.180 1.00 96.69 260 GLU A N 1
ATOM 2013 C CA . GLU A 1 260 ? -28.129 1.818 9.415 1.00 96.69 260 GLU A CA 1
ATOM 2014 C C . GLU A 1 260 ? -28.490 0.426 9.951 1.00 96.69 260 GLU A C 1
ATOM 2016 O O . GLU A 1 260 ? -29.665 0.084 10.036 1.00 96.69 260 GLU A O 1
ATOM 2021 N N . ALA A 1 261 ? -27.497 -0.375 10.349 1.00 96.62 261 ALA A N 1
ATOM 2022 C CA . ALA A 1 261 ? -27.726 -1.747 10.799 1.00 96.62 261 ALA A CA 1
ATOM 2023 C C . ALA A 1 261 ? -28.364 -1.833 12.194 1.00 96.62 261 ALA A C 1
ATOM 2025 O O . ALA A 1 261 ? -29.121 -2.764 12.461 1.00 96.62 261 ALA A O 1
ATOM 2026 N N . LEU A 1 262 ? -28.043 -0.895 13.093 1.00 95.31 262 LEU A N 1
ATOM 2027 C CA . LEU A 1 262 ? -28.455 -0.954 14.501 1.00 95.31 262 LEU A CA 1
ATOM 2028 C C . LEU A 1 262 ? -29.488 0.107 14.889 1.00 95.31 262 LEU A C 1
ATOM 2030 O O . LEU A 1 262 ? -29.972 0.092 16.019 1.00 95.31 262 LEU A O 1
ATOM 2034 N N . GLY A 1 263 ? -29.807 1.044 13.993 1.00 92.88 263 GLY A N 1
ATOM 2035 C CA . GLY A 1 263 ? -30.706 2.158 14.292 1.00 92.88 263 GLY A CA 1
ATOM 2036 C C . GLY A 1 263 ? -30.163 3.108 15.366 1.00 92.88 263 GLY A C 1
ATOM 2037 O O . GLY A 1 263 ? -30.942 3.779 16.037 1.00 92.88 263 GLY A O 1
ATOM 2038 N N . VAL A 1 264 ? -28.838 3.155 15.558 1.00 89.81 264 VAL A N 1
ATOM 2039 C CA . VAL A 1 264 ? -28.176 4.035 16.534 1.00 89.81 264 VAL A CA 1
ATOM 2040 C C . VAL A 1 264 ? -27.541 5.213 15.800 1.00 89.81 264 VAL A C 1
ATOM 2042 O O . VAL A 1 264 ? -26.593 5.033 15.039 1.00 89.81 264 VAL A O 1
ATOM 2045 N N . SER A 1 265 ? -28.052 6.424 16.027 1.00 82.38 265 SER A N 1
ATOM 2046 C CA . SER A 1 265 ? -27.532 7.658 15.418 1.00 82.38 265 SER A CA 1
ATOM 2047 C C . SER A 1 265 ? -26.204 8.117 16.009 1.00 82.38 265 SER A C 1
ATOM 2049 O O . SER A 1 265 ? -25.387 8.697 15.294 1.00 82.38 265 SER A O 1
ATOM 2051 N N . ASP A 1 266 ? -25.995 7.859 17.298 1.00 92.75 266 ASP A N 1
ATOM 2052 C CA . ASP A 1 266 ? -24.921 8.460 18.078 1.00 92.75 266 ASP A CA 1
ATOM 2053 C C . ASP A 1 266 ? -23.808 7.452 18.363 1.00 92.75 266 ASP A C 1
ATOM 2055 O O . ASP A 1 266 ? -24.033 6.358 18.884 1.00 92.75 266 ASP A O 1
ATOM 2059 N N . LEU A 1 267 ? -22.575 7.839 18.049 1.00 95.31 267 LEU A N 1
ATOM 2060 C CA . LEU A 1 267 ? -21.385 7.053 18.340 1.00 95.31 267 LEU A CA 1
ATOM 2061 C C . LEU A 1 267 ? -20.251 7.950 18.831 1.00 95.31 267 LEU A C 1
ATOM 2063 O O . LEU A 1 267 ? -20.142 9.110 18.431 1.00 95.31 267 LEU A O 1
ATOM 2067 N N . ASN A 1 268 ? -19.359 7.396 19.649 1.00 97.19 268 ASN A N 1
ATOM 2068 C CA . ASN A 1 268 ? -18.023 7.962 19.771 1.00 97.19 268 ASN A CA 1
ATOM 2069 C C . ASN A 1 268 ? -17.099 7.306 18.759 1.00 97.19 268 ASN A C 1
ATOM 2071 O O . ASN A 1 268 ? -17.086 6.083 18.620 1.00 97.19 268 ASN A O 1
ATOM 2075 N N . VAL A 1 269 ? -16.289 8.139 18.113 1.00 97.50 269 VAL A N 1
ATOM 2076 C CA . VAL A 1 269 ? -15.087 7.706 17.412 1.00 97.50 269 VAL A CA 1
ATOM 2077 C C . VAL A 1 269 ? -13.903 8.165 18.244 1.00 97.50 269 VAL A C 1
ATOM 2079 O O . VAL A 1 269 ? -13.756 9.365 18.472 1.00 97.50 269 VAL A O 1
ATOM 2082 N N . PHE A 1 270 ? -13.084 7.236 18.723 1.00 97.31 270 PHE A N 1
ATOM 2083 C CA . PHE A 1 270 ? -11.891 7.578 19.495 1.00 97.31 270 PHE A CA 1
ATOM 2084 C C . PHE A 1 270 ? -10.723 6.656 19.160 1.00 97.31 270 PHE A C 1
ATOM 2086 O O . PHE A 1 270 ? -10.901 5.556 18.638 1.00 97.31 270 PHE A O 1
ATOM 2093 N N . GLN A 1 271 ? -9.520 7.140 19.438 1.00 98.00 271 GLN A N 1
ATOM 2094 C CA . GLN A 1 271 ? -8.272 6.424 19.239 1.00 98.00 271 GLN A CA 1
ATOM 2095 C C . GLN A 1 271 ? -7.243 6.962 20.239 1.00 98.00 271 GLN A C 1
ATOM 2097 O O . GLN A 1 271 ? -7.213 8.162 20.512 1.00 98.00 271 GLN A O 1
ATOM 2102 N N . ASN A 1 272 ? -6.416 6.068 20.780 1.00 98.25 272 ASN A N 1
ATOM 2103 C CA . ASN A 1 272 ? -5.459 6.377 21.841 1.00 98.25 272 ASN A CA 1
ATOM 2104 C C . ASN A 1 272 ? -4.020 6.213 21.323 1.00 98.25 272 ASN A C 1
ATOM 2106 O O . ASN A 1 272 ? -3.713 5.195 20.704 1.00 98.25 272 ASN A O 1
ATOM 2110 N N . ASN A 1 273 ? -3.137 7.184 21.597 1.00 98.25 273 ASN A N 1
ATOM 2111 C CA . ASN A 1 273 ? -1.709 7.132 21.241 1.00 98.25 273 ASN A CA 1
ATOM 2112 C C . ASN A 1 273 ? -0.848 7.164 22.509 1.00 98.25 273 ASN A C 1
ATOM 2114 O O . ASN A 1 273 ? -0.752 8.199 23.168 1.00 98.25 273 ASN A O 1
ATOM 2118 N N . GLY A 1 274 ? -0.183 6.053 22.813 1.00 97.44 274 GLY A N 1
ATOM 2119 C CA . GLY A 1 274 ? 0.635 5.865 24.006 1.00 97.44 274 GLY A CA 1
ATOM 2120 C C . GLY A 1 274 ? -0.151 5.357 25.218 1.00 97.44 274 GLY A C 1
ATOM 2121 O O . GLY A 1 274 ? -1.332 5.651 25.397 1.00 97.44 274 GLY A O 1
ATOM 2122 N N . GLU A 1 275 ? 0.540 4.610 26.078 1.00 97.69 275 GLU A N 1
ATOM 2123 C CA . GLU A 1 275 ? -0.019 4.017 27.300 1.00 97.69 275 GLU A CA 1
ATOM 2124 C C . GLU A 1 275 ? -0.707 5.045 28.222 1.00 97.69 275 GLU A C 1
ATOM 2126 O O . GLU A 1 275 ? -1.841 4.789 28.625 1.00 97.69 275 GLU A O 1
ATOM 2131 N N . PRO A 1 276 ? -0.154 6.256 28.480 1.00 97.44 276 PRO A N 1
ATOM 2132 C CA . PRO A 1 276 ? -0.834 7.251 29.318 1.00 97.44 276 PRO A CA 1
ATOM 2133 C C . PRO A 1 276 ? -2.150 7.778 28.730 1.00 97.44 276 PRO A C 1
ATOM 2135 O O . PRO A 1 276 ? -2.975 8.318 29.462 1.00 97.44 276 PRO A O 1
ATOM 2138 N N . ALA A 1 277 ? -2.347 7.641 27.415 1.00 96.69 277 ALA A N 1
ATOM 2139 C CA . ALA A 1 277 ? -3.597 7.974 26.739 1.00 96.69 277 ALA A CA 1
ATOM 2140 C C . ALA A 1 277 ? -4.580 6.786 26.691 1.00 96.69 277 ALA A C 1
ATOM 2142 O O . ALA A 1 277 ? -5.641 6.906 26.086 1.00 96.69 277 ALA A O 1
ATOM 2143 N N . GLY A 1 278 ? -4.237 5.642 27.296 1.00 96.25 278 GLY A N 1
ATOM 2144 C CA . GLY A 1 278 ? -5.057 4.430 27.305 1.00 96.25 278 GLY A CA 1
ATOM 2145 C C . GLY A 1 278 ? -4.880 3.542 26.071 1.00 96.25 278 GLY A C 1
ATOM 2146 O O . GLY A 1 278 ? -5.811 2.827 25.704 1.00 96.25 278 GLY A O 1
ATOM 2147 N N . GLN A 1 279 ? -3.742 3.613 25.371 1.00 98.25 279 GLN A N 1
ATOM 2148 C CA . GLN A 1 279 ? -3.432 2.655 24.307 1.00 98.25 279 GLN A CA 1
ATOM 2149 C C . GLN A 1 279 ? -2.898 1.350 24.910 1.00 98.25 279 GLN A C 1
ATOM 2151 O O . GLN A 1 279 ? -1.832 1.348 25.515 1.00 98.25 279 GLN A O 1
ATOM 2156 N N . GLU A 1 280 ? -3.614 0.245 24.700 1.00 96.56 280 GLU A N 1
ATOM 2157 C CA . GLU A 1 280 ? -3.209 -1.088 25.183 1.00 96.56 280 GLU A CA 1
ATOM 2158 C C . GLU A 1 280 ? -2.609 -1.951 24.066 1.00 96.56 280 GLU A C 1
ATOM 2160 O O . GLU A 1 280 ? -1.616 -2.647 24.264 1.00 96.56 280 GLU A O 1
ATOM 2165 N N . ILE A 1 281 ? -3.181 -1.870 22.858 1.00 97.88 281 ILE A N 1
ATOM 2166 C CA . ILE A 1 281 ? -2.624 -2.505 21.663 1.00 97.88 281 ILE A CA 1
ATOM 2167 C C . ILE A 1 281 ? -1.894 -1.447 20.836 1.00 97.88 281 ILE A C 1
ATOM 2169 O O . ILE A 1 281 ? -2.506 -0.528 20.281 1.00 97.88 281 ILE A O 1
ATOM 2173 N N . PHE A 1 282 ? -0.572 -1.595 20.732 1.00 98.19 282 PHE A N 1
ATOM 2174 C CA . PHE A 1 282 ? 0.324 -0.707 19.982 1.00 98.19 282 PHE A CA 1
ATOM 2175 C C . PHE A 1 282 ? 0.255 -0.965 18.472 1.00 98.19 282 PHE A C 1
ATOM 2177 O O . PHE A 1 282 ? 1.232 -1.295 17.818 1.00 98.19 282 PHE A O 1
ATOM 2184 N N . HIS A 1 283 ? -0.950 -0.854 17.926 1.00 98.69 283 HIS A N 1
ATOM 2185 C CA . HIS A 1 283 ? -1.269 -0.871 16.504 1.00 98.69 283 HIS A CA 1
ATOM 2186 C C . HIS A 1 283 ? -2.461 0.065 16.336 1.00 98.69 283 HIS A C 1
ATOM 2188 O O . HIS A 1 283 ? -3.457 -0.124 17.028 1.00 98.69 283 HIS A O 1
ATOM 2194 N N . VAL A 1 284 ? -2.384 1.070 15.466 1.00 98.50 284 VAL A N 1
ATOM 2195 C CA . VAL A 1 284 ? -3.424 2.096 15.303 1.00 98.50 284 VAL A CA 1
ATOM 2196 C C . VAL A 1 284 ? -4.793 1.452 15.111 1.00 98.50 284 VAL A C 1
ATOM 2198 O O . VAL A 1 284 ? -5.014 0.688 14.177 1.00 98.50 284 VAL A O 1
ATOM 2201 N N . HIS A 1 285 ? -5.739 1.794 15.975 1.00 98.75 285 HIS A N 1
ATOM 2202 C CA . HIS A 1 285 ? -7.105 1.309 15.880 1.00 98.75 285 HIS A CA 1
ATOM 2203 C C . HIS A 1 285 ? -8.076 2.400 16.301 1.00 98.75 285 HIS A C 1
ATOM 2205 O O . HIS A 1 285 ? -7.921 3.024 17.348 1.00 98.75 285 HIS A O 1
ATOM 2211 N N . PHE A 1 286 ? -9.089 2.626 15.476 1.00 98.81 286 PHE A N 1
ATOM 2212 C CA . PHE A 1 286 ? -10.188 3.519 15.799 1.00 98.81 286 PHE A CA 1
ATOM 2213 C C . PHE A 1 286 ? -11.330 2.703 16.380 1.00 98.81 286 PHE A C 1
ATOM 2215 O O . PHE A 1 286 ? -11.807 1.755 15.757 1.00 98.81 286 PHE A O 1
ATOM 2222 N N . HIS A 1 287 ? -11.776 3.098 17.562 1.00 98.56 287 HIS A N 1
ATOM 2223 C CA . HIS A 1 287 ? -12.986 2.593 18.178 1.00 98.56 287 HIS A CA 1
ATOM 2224 C C . HIS A 1 287 ? -14.183 3.343 17.616 1.00 98.56 287 HIS A C 1
ATOM 2226 O O . HIS A 1 287 ? -14.239 4.569 17.694 1.00 98.56 287 HIS A O 1
ATOM 2232 N N . LEU A 1 288 ? -15.149 2.609 17.078 1.00 98.44 288 LEU A N 1
ATOM 2233 C CA . LEU A 1 288 ? -16.462 3.108 16.697 1.00 98.44 288 LEU A CA 1
ATOM 2234 C C . LEU A 1 288 ? -17.444 2.501 17.693 1.00 98.44 288 LEU A C 1
ATOM 2236 O O . LEU A 1 288 ? -17.821 1.335 17.574 1.00 98.44 288 LEU A O 1
ATOM 2240 N N . LEU A 1 289 ? -17.787 3.274 18.721 1.00 97.75 289 LEU A N 1
ATOM 2241 C CA . LEU A 1 289 ? -18.576 2.820 19.859 1.00 97.75 289 LEU A CA 1
ATOM 2242 C C . LEU A 1 289 ? -19.980 3.437 19.805 1.00 97.75 289 LEU A C 1
ATOM 2244 O O . LEU A 1 289 ? -20.117 4.628 20.107 1.00 97.75 289 LEU A O 1
ATOM 2248 N N . PRO A 1 290 ? -21.022 2.657 19.458 1.00 97.12 290 PRO A N 1
ATOM 2249 C CA . PRO A 1 290 ? -22.408 3.100 19.563 1.00 97.12 290 PRO A CA 1
ATOM 2250 C C . PRO A 1 290 ? -22.731 3.560 20.982 1.00 97.12 290 PRO A C 1
ATOM 2252 O O . PRO A 1 290 ? -22.282 2.948 21.956 1.00 97.12 290 PRO A O 1
ATOM 2255 N N . ARG A 1 291 ? -23.517 4.628 21.110 1.00 95.19 291 ARG A N 1
ATOM 2256 C CA . ARG A 1 291 ? -23.898 5.211 22.399 1.00 95.19 291 ARG A CA 1
ATOM 2257 C C . ARG A 1 291 ? -25.377 5.040 22.674 1.00 95.19 291 ARG A C 1
ATOM 2259 O O . ARG A 1 291 ? -26.204 4.997 21.767 1.00 95.19 291 ARG A O 1
ATOM 2266 N N . ARG A 1 292 ? -25.701 4.941 23.960 1.00 90.94 292 ARG A N 1
ATOM 2267 C CA . ARG A 1 292 ? -27.076 4.932 24.456 1.00 90.94 292 ARG A CA 1
ATOM 2268 C C . ARG A 1 292 ? -27.251 6.062 25.465 1.00 90.94 292 ARG A C 1
ATOM 2270 O O . ARG A 1 292 ? -26.318 6.343 26.224 1.00 90.94 292 ARG A O 1
ATOM 2277 N N . PRO A 1 293 ? -28.431 6.699 25.520 1.00 90.50 293 PRO A N 1
ATOM 2278 C CA . PRO A 1 293 ? -28.722 7.675 26.560 1.00 90.50 293 PRO A CA 1
ATOM 2279 C C . PRO A 1 293 ? -28.432 7.100 27.951 1.00 90.50 293 PRO A C 1
ATOM 2281 O O . PRO A 1 293 ? -28.936 6.038 28.310 1.00 90.50 293 PRO A O 1
ATOM 2284 N N . GLY A 1 294 ? -27.599 7.798 28.725 1.00 89.62 294 GLY A N 1
ATOM 2285 C CA . GLY A 1 294 ? -27.299 7.431 30.109 1.00 89.62 294 GLY A CA 1
ATOM 2286 C C . GLY A 1 294 ? -26.335 6.255 30.310 1.00 89.62 294 GLY A C 1
ATOM 2287 O O . GLY A 1 294 ? -26.158 5.851 31.454 1.00 89.62 294 GLY A O 1
ATOM 2288 N N . ASP A 1 295 ? -25.667 5.736 29.271 1.00 92.56 295 ASP A N 1
ATOM 2289 C CA . ASP A 1 295 ? -24.742 4.589 29.414 1.00 92.56 295 ASP A CA 1
ATOM 2290 C C . ASP A 1 295 ? -23.480 4.878 30.260 1.00 92.56 295 ASP A C 1
ATOM 2292 O O . ASP A 1 295 ? -22.718 3.973 30.587 1.00 92.56 295 ASP A O 1
ATOM 2296 N N . GLY A 1 296 ? -23.251 6.140 30.637 1.00 90.50 296 GLY A N 1
ATOM 2297 C CA . GLY A 1 296 ? -22.170 6.549 31.531 1.00 90.50 296 GLY A CA 1
ATOM 2298 C C . GLY A 1 296 ? -20.767 6.511 30.917 1.00 90.50 296 GLY A C 1
ATOM 2299 O O . GLY A 1 296 ? -19.816 6.870 31.610 1.00 90.50 296 GLY A O 1
ATOM 2300 N N . LEU A 1 297 ? -20.631 6.145 29.640 1.00 90.56 297 LEU A N 1
ATOM 2301 C CA . LEU A 1 297 ? -19.342 5.991 28.965 1.00 90.56 297 LEU A CA 1
ATOM 2302 C C . LEU A 1 297 ? -18.765 7.336 28.489 1.00 90.56 297 LEU A C 1
ATOM 2304 O O . LEU A 1 297 ? -19.493 8.301 28.238 1.00 90.56 297 LEU A O 1
ATOM 2308 N N . PHE A 1 298 ? -17.439 7.382 28.329 1.00 87.75 298 PHE A N 1
ATOM 2309 C CA . PHE A 1 298 ? -16.701 8.490 27.705 1.00 87.75 298 PHE A CA 1
ATOM 2310 C C . PHE A 1 298 ? -16.986 9.877 28.324 1.00 87.75 298 PHE A C 1
ATOM 2312 O O . PHE A 1 298 ? -17.312 10.843 27.632 1.00 87.75 298 PHE A O 1
ATOM 2319 N N . ARG A 1 299 ? -16.883 9.984 29.656 1.00 88.00 299 ARG A N 1
ATOM 2320 C CA . ARG A 1 299 ? -17.003 11.263 30.375 1.00 88.00 299 ARG A CA 1
ATOM 2321 C C . ARG A 1 299 ? -15.688 12.041 30.306 1.00 88.00 299 ARG A C 1
ATOM 2323 O O . ARG A 1 299 ? -14.777 11.796 31.093 1.00 88.00 299 ARG A O 1
ATOM 2330 N N . VAL A 1 300 ? -15.599 12.989 29.378 1.00 86.06 300 VAL A N 1
ATOM 2331 C CA . VAL A 1 300 ? -14.467 13.923 29.286 1.00 86.06 300 VAL A CA 1
ATOM 2332 C C . VAL A 1 300 ? -14.690 15.063 30.285 1.00 86.06 300 VAL A C 1
ATOM 2334 O O . VAL A 1 300 ? -15.722 15.725 30.229 1.00 86.06 300 VAL A O 1
ATOM 2337 N N . TYR A 1 301 ? -13.736 15.273 31.199 1.00 88.25 301 TYR A N 1
ATOM 2338 C CA . TYR A 1 301 ? -13.838 16.201 32.343 1.00 88.25 301 TYR A CA 1
ATOM 2339 C C . TYR A 1 301 ? -14.974 15.850 33.328 1.00 88.25 301 TYR A C 1
ATOM 2341 O O . TYR A 1 301 ? -15.934 16.607 33.465 1.00 88.25 301 TYR A O 1
ATOM 2349 N N . PRO A 1 302 ? -14.886 14.709 34.037 1.00 83.25 302 PRO A N 1
ATOM 2350 C CA . PRO A 1 302 ? -15.988 14.188 34.853 1.00 83.25 302 PRO A CA 1
ATOM 2351 C C . PRO A 1 302 ? -16.365 15.060 36.061 1.00 83.25 302 PRO A C 1
ATOM 2353 O O . PRO A 1 302 ? -17.477 14.929 36.566 1.00 83.25 302 PRO A O 1
ATOM 2356 N N . GLU A 1 303 ? -15.463 15.924 36.530 1.00 88.44 303 GLU A N 1
ATOM 2357 C CA . GLU A 1 303 ? -15.703 16.803 37.680 1.00 88.44 303 GLU A CA 1
ATOM 2358 C C . GLU A 1 303 ? -16.165 18.198 37.248 1.00 88.44 303 GLU A C 1
ATOM 2360 O O . GLU A 1 303 ? -17.279 18.621 37.546 1.00 88.44 303 GLU A O 1
ATOM 2365 N N . ARG A 1 304 ? -15.299 18.934 36.544 1.00 90.75 304 ARG A N 1
ATOM 2366 C CA . ARG A 1 304 ? -15.584 20.271 36.017 1.00 90.75 304 ARG A CA 1
ATOM 2367 C C . ARG A 1 304 ? -14.724 20.567 34.801 1.00 90.75 304 ARG A C 1
ATOM 2369 O O . ARG A 1 304 ? -13.623 20.032 34.664 1.00 90.75 304 ARG A O 1
ATOM 2376 N N . LEU A 1 305 ? -15.207 21.475 33.960 1.00 92.25 305 LEU A N 1
ATOM 2377 C CA . LEU A 1 305 ? -14.434 21.984 32.835 1.00 92.25 305 LEU A CA 1
ATOM 2378 C C . LEU A 1 305 ? -13.171 22.716 33.325 1.00 92.25 305 LEU A C 1
ATOM 2380 O O . LEU A 1 305 ? -13.239 23.464 34.308 1.00 92.25 305 LEU A O 1
ATOM 2384 N N . PRO A 1 306 ? -12.030 22.544 32.636 1.00 92.25 306 PRO A N 1
ATOM 2385 C CA . PRO A 1 306 ? -10.858 23.380 32.855 1.00 92.25 306 PRO A CA 1
ATOM 2386 C C . PRO A 1 306 ? -11.168 24.870 32.608 1.00 92.25 306 PRO A C 1
ATOM 2388 O O . PRO A 1 306 ? -12.012 25.190 31.766 1.00 92.25 306 PRO A O 1
ATOM 2391 N N . PRO A 1 307 ? -10.486 25.799 33.302 1.00 94.06 307 PRO A N 1
ATOM 2392 C CA . PRO A 1 307 ? -10.685 27.230 33.097 1.00 94.06 307 PRO A CA 1
ATOM 2393 C C . PRO A 1 307 ? -10.219 27.680 31.705 1.00 94.06 307 PRO A C 1
ATOM 2395 O O . PRO A 1 307 ? -9.222 27.183 31.170 1.00 94.06 307 PRO A O 1
ATOM 2398 N N . HIS A 1 308 ? -10.908 28.680 31.148 1.00 96.06 308 HIS A N 1
ATOM 2399 C CA . HIS A 1 308 ? -10.516 29.311 29.888 1.00 96.06 308 HIS A CA 1
ATOM 2400 C C . HIS A 1 308 ? -9.111 29.922 29.973 1.00 96.06 308 HIS A C 1
ATOM 2402 O O . HIS A 1 308 ? -8.749 30.550 30.967 1.00 96.06 308 HIS A O 1
ATOM 2408 N N . GLN A 1 309 ? -8.340 29.767 28.898 1.00 97.44 309 GLN A N 1
ATOM 2409 C CA . GLN A 1 309 ? -7.033 30.404 28.728 1.00 97.44 309 GLN A CA 1
ATOM 2410 C C . GLN A 1 309 ? -7.178 31.715 27.945 1.00 97.44 309 GLN A C 1
ATOM 2412 O O . GLN A 1 309 ? -8.110 31.875 27.154 1.00 97.44 309 GLN A O 1
ATOM 2417 N N . SER A 1 310 ? -6.254 32.659 28.147 1.00 98.25 310 SER A N 1
ATOM 2418 C CA . SER A 1 310 ? -6.249 33.911 27.384 1.00 98.25 310 SER A CA 1
ATOM 2419 C C . SER A 1 310 ? -5.904 33.662 25.913 1.00 98.25 310 SER A C 1
ATOM 2421 O O . SER A 1 310 ? -5.179 32.723 25.578 1.00 98.25 310 SER A O 1
ATOM 2423 N N . ARG A 1 311 ? -6.383 34.543 25.024 1.00 98.44 311 ARG A N 1
ATOM 2424 C CA . ARG A 1 311 ? -6.084 34.467 23.586 1.00 98.44 311 ARG A CA 1
ATOM 2425 C C . ARG A 1 311 ? -4.575 34.455 23.317 1.00 98.44 311 ARG A C 1
ATOM 2427 O O . ARG A 1 311 ? -4.122 33.626 22.547 1.00 98.44 311 ARG A O 1
ATOM 2434 N N . ALA A 1 312 ? -3.805 35.274 24.034 1.00 98.50 312 ALA A N 1
ATOM 2435 C CA . ALA A 1 312 ? -2.348 35.317 23.904 1.00 98.50 312 ALA A CA 1
ATOM 2436 C C . ALA A 1 312 ? -1.673 33.960 24.196 1.00 98.50 312 ALA A C 1
ATOM 2438 O O . ALA A 1 312 ? -0.760 33.566 23.477 1.00 98.50 312 ALA A O 1
ATOM 2439 N N . VAL A 1 313 ? -2.135 33.224 25.217 1.00 98.44 313 VAL A N 1
ATOM 2440 C CA . VAL A 1 313 ? -1.615 31.878 25.527 1.00 98.44 313 VAL A CA 1
ATOM 2441 C C . VAL A 1 313 ? -1.990 30.884 24.426 1.00 98.44 313 VAL A C 1
ATOM 2443 O O . VAL A 1 313 ? -1.147 30.100 23.995 1.00 98.44 313 VAL A O 1
ATOM 2446 N N . LEU A 1 314 ? -3.241 30.922 23.958 1.00 98.50 314 LEU A N 1
ATOM 2447 C CA . LEU A 1 314 ? -3.727 30.029 22.903 1.00 98.50 314 LEU A CA 1
ATOM 2448 C C . LEU A 1 314 ? -3.005 30.261 21.570 1.00 98.50 314 LEU A C 1
ATOM 2450 O O . LEU A 1 314 ? -2.616 29.293 20.920 1.00 98.50 314 LEU A O 1
ATOM 2454 N N . ASP A 1 315 ? -2.786 31.518 21.191 1.00 98.62 315 ASP A N 1
ATOM 2455 C CA . ASP A 1 315 ? -2.115 31.879 19.941 1.00 98.62 315 ASP A CA 1
ATOM 2456 C C . ASP A 1 315 ? -0.635 31.476 19.982 1.00 98.62 315 ASP A C 1
ATOM 2458 O O . ASP A 1 315 ? -0.148 30.851 19.045 1.00 98.62 315 ASP A O 1
ATOM 2462 N N . ALA A 1 316 ? 0.054 31.687 21.111 1.00 98.56 316 ALA A N 1
ATOM 2463 C CA . ALA A 1 316 ? 1.432 31.226 21.284 1.00 98.56 316 ALA A CA 1
ATOM 2464 C C . ALA A 1 316 ? 1.563 29.692 21.194 1.00 98.56 316 ALA A C 1
ATOM 2466 O O . ALA A 1 316 ? 2.540 29.175 20.648 1.00 98.56 316 ALA A O 1
ATOM 2467 N N . LEU A 1 317 ? 0.590 28.938 21.721 1.00 98.44 317 LEU A N 1
ATOM 2468 C CA . LEU A 1 317 ? 0.548 27.481 21.557 1.00 98.44 317 LEU A CA 1
ATOM 2469 C C . LEU A 1 317 ? 0.291 27.088 20.098 1.00 98.44 317 LEU A C 1
ATOM 2471 O O . LEU A 1 317 ? 0.970 26.200 19.582 1.00 98.44 317 LEU A O 1
ATOM 2475 N N . ALA A 1 318 ? -0.648 27.758 19.429 1.00 98.50 318 ALA A N 1
ATOM 2476 C CA . ALA A 1 318 ? -0.950 27.515 18.024 1.00 98.50 318 ALA A CA 1
ATOM 2477 C C . ALA A 1 318 ? 0.263 27.798 17.126 1.00 98.50 318 ALA A C 1
ATOM 2479 O O . ALA A 1 318 ? 0.558 27.001 16.240 1.00 98.50 318 ALA A O 1
ATOM 2480 N N . ASP A 1 319 ? 1.001 28.881 17.373 1.00 98.50 319 ASP A N 1
ATOM 2481 C CA . ASP A 1 319 ? 2.224 29.226 16.642 1.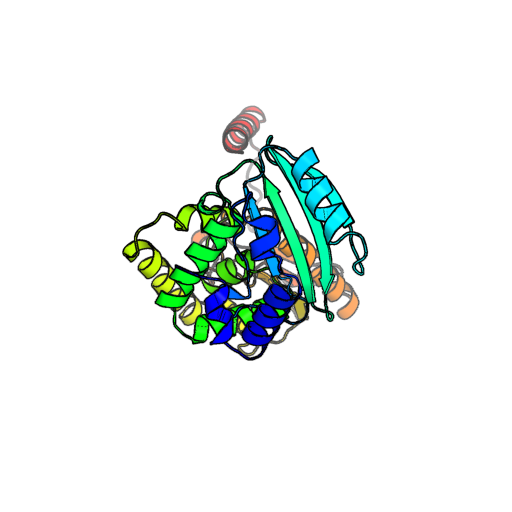00 98.50 319 ASP A CA 1
ATOM 2482 C C . ASP A 1 319 ? 3.299 28.155 16.803 1.00 98.50 319 ASP A C 1
ATOM 2484 O O . ASP A 1 319 ? 3.889 27.711 15.818 1.00 98.50 319 ASP A O 1
ATOM 2488 N N . ARG A 1 320 ? 3.506 27.671 18.033 1.00 98.44 320 ARG A N 1
ATOM 2489 C CA . ARG A 1 320 ? 4.464 26.592 18.310 1.00 98.44 320 ARG A CA 1
ATOM 2490 C C . ARG A 1 320 ? 4.114 25.298 17.583 1.00 98.44 320 ARG A C 1
ATOM 2492 O O . ARG A 1 320 ? 5.023 24.634 17.101 1.00 98.44 320 ARG A O 1
ATOM 2499 N N . ILE A 1 321 ? 2.832 24.936 17.519 1.00 98.12 321 ILE A N 1
ATOM 2500 C CA . ILE A 1 321 ? 2.380 23.723 16.820 1.00 98.12 321 ILE A CA 1
ATOM 2501 C C . ILE A 1 321 ? 2.513 23.904 15.306 1.00 98.12 321 ILE A C 1
ATOM 2503 O O . ILE A 1 321 ? 3.088 23.048 14.644 1.00 98.12 321 ILE A O 1
ATOM 2507 N N . ARG A 1 322 ? 2.042 25.034 14.761 1.00 97.94 322 ARG A N 1
ATOM 2508 C CA . ARG A 1 322 ? 2.130 25.329 13.322 1.00 97.94 322 ARG A CA 1
ATOM 2509 C C . ARG A 1 322 ? 3.565 25.370 12.814 1.00 97.94 322 ARG A C 1
ATOM 2511 O O . ARG A 1 322 ? 3.799 24.981 11.685 1.00 97.94 322 ARG A O 1
ATOM 2518 N N . ALA A 1 323 ? 4.520 25.795 13.638 1.00 97.75 323 ALA A N 1
ATOM 2519 C CA . ALA A 1 323 ? 5.935 25.793 13.275 1.00 97.75 323 ALA A CA 1
ATOM 2520 C C . ALA A 1 323 ? 6.541 24.383 13.102 1.00 97.75 323 ALA A C 1
ATOM 2522 O O . ALA A 1 323 ? 7.705 24.286 12.723 1.00 97.75 323 ALA A O 1
ATOM 2523 N N . GLN A 1 324 ? 5.813 23.312 13.443 1.00 95.88 324 GLN A N 1
ATOM 2524 C CA . GLN A 1 324 ? 6.248 21.915 13.283 1.00 95.88 324 GLN A CA 1
ATOM 2525 C C . GLN A 1 324 ? 5.505 21.166 12.166 1.00 95.88 324 GLN A C 1
ATOM 2527 O O . GLN A 1 324 ? 5.802 19.994 11.943 1.00 95.88 324 GLN A O 1
ATOM 2532 N N . MET A 1 325 ? 4.526 21.807 11.519 1.00 87.94 325 MET A N 1
ATOM 2533 C CA . MET A 1 325 ? 3.750 21.253 10.403 1.00 87.94 325 MET A CA 1
ATOM 2534 C C . MET A 1 325 ? 4.306 21.751 9.074 1.00 87.94 325 MET A C 1
ATOM 2536 O O . MET A 1 325 ? 4.289 20.953 8.115 1.00 87.94 325 MET A O 1
#

Foldseek 3Di:
DQQLVCLCVDDPVSVVVNVQCVVLVPCVLQVVFPKDFFDDSSVVLDDVQDEREIEGQDPDPVVVVCSCCVRCVPAAPWDWDWDADPNWTKIWTWGDDPNHIYIYIYTNDDPCRDLRNLLRQLLSLLDVLQDDVLSVQLSVLVNLPDGNQVSCCQQLLFWEDSSVSSNVRSPPDSVVSNVSSVVSVVCCVPAVLLVVLVPDDFQWDDDGSFKTKGADPPQLDPLWIKIFTNRFDQDPVRDYPVSNVVSVVVVVVSLVVSCVVPVFPDWDWDWAHDVVRPDPGRGTIIITHGDDVPSPPDDDPVPDDDDDDDPVVVVVVVVVVVVVD

pLDDT: mean 95.93, std 3.94, range [53.75, 98.88]

Sequence (325 aa):
MLNWEDLRHGTAAQRAAYAVLKELGIMDTLGPYHPVLAGTFPLDLNVPGSDLDIICEVHDIQAFRRVLTDTYGHLPGFEVRSATRNGLPTVVCNFTWRGVPVEVFGQPVPTRDSSAFRHMAVEARLLALAGTDAAAEIRRLKAGGLKTEPAFAQYFALPGDPYETLLTLADRPAEELERVVRRARQIRAACPFCQIAMGAEASLVYEDPYTLAFLNLCQANPGHVLVIPKRHVERVCDLDDDLTARLGRTVARVSRAIREALGVSDLNVFQNNGEPAGQEIFHVHFHLLPRRPGDGLFRVYPERLPPHQSRAVLDALADRIRAQM

Radius of gyration: 24.68 Å; chains: 1; bounding box: 55×57×73 Å

InterPro domains:
  IPR001310 Histidine triad (HIT) protein [PR00332] (212-230)
  IPR001310 Histidine triad (HIT) protein [PR00332] (279-289)
  IPR001310 Histidine triad (HIT) protein [PTHR46648] (184-324)
  IPR011146 HIT-like domain [PF01230] (201-293)
  IPR011146 HIT-like domain [PS51084] (192-298)
  IPR019808 Histidine triad, conserved site [PS00892] (272-290)
  IPR025365 Protein of unknown function DUF4269 [PF14091] (20-169)
  IPR036265 HIT-like superfamily [G3DSA:3.30.428.10] (159-324)
  IPR036265 HIT-like superfamily [SSF54197] (191-324)